Protein AF-A0A3P7JXW0-F1 (afdb_monomer_lite)

Secondary structure (DSSP, 8-state):
--HHHHHHHHHHHHH---HHHHHHHHHHHHHHHHHHHHHH-TT--HHHHHHHH-GGGEETTTTEE-TTTT-TT-HHHHSSHHHHHHHHHHHHHHHHHHHHHHHHHSPPTTS-TT-PPPPHHHHHHHHHHHHHHHHHTTS-SS---------TTGGGSHHHHHHHHHH-SS--TTS-PPPP--EEEEEEEEEE-SSTTSPEEEEEEEEEE-SS-EEEEEEE---SS--

InterPro domains:
  IPR026147 Rab3GAP catalytic subunit, conserved domain [PF13890] (1-78)
  IPR045698 Rab3GAP catalytic subunit, C-terminal [PF19533] (173-225)
  IPR045700 Rab3GAP catalytic subunit [PTHR21422] (1-78)

Structure (mmCIF, N/CA/C/O backbone):
data_AF-A0A3P7JXW0-F1
#
_entry.id   AF-A0A3P7JXW0-F1
#
loop_
_atom_site.group_PDB
_atom_site.id
_atom_site.type_symbol
_atom_site.label_atom_id
_atom_site.label_alt_id
_atom_site.label_comp_id
_atom_site.label_asym_id
_atom_site.label_entity_id
_atom_site.label_seq_id
_atom_site.pdbx_PDB_ins_code
_atom_site.Cartn_x
_atom_site.Cartn_y
_atom_site.Cartn_z
_atom_site.occupancy
_atom_site.B_iso_or_equiv
_atom_site.auth_seq_id
_atom_site.auth_comp_id
_atom_site.auth_asym_id
_atom_site.auth_atom_id
_atom_site.pdbx_PDB_model_num
ATOM 1 N N . MET A 1 1 ? 25.235 -5.914 -37.077 1.00 64.12 1 MET A N 1
ATOM 2 C CA . MET A 1 1 ? 25.646 -7.322 -37.254 1.00 64.12 1 MET A CA 1
ATOM 3 C C . MET A 1 1 ? 26.313 -7.466 -38.619 1.00 64.12 1 MET A C 1
ATOM 5 O O . MET A 1 1 ? 25.822 -6.853 -39.559 1.00 64.12 1 MET A O 1
ATOM 9 N N . THR A 1 2 ? 27.448 -8.159 -38.722 1.00 82.25 2 THR A N 1
ATOM 10 C CA . THR A 1 2 ? 28.128 -8.433 -40.007 1.00 82.25 2 THR A CA 1
ATOM 11 C C . THR A 1 2 ? 27.636 -9.755 -40.606 1.00 82.25 2 THR A C 1
ATOM 13 O O . THR A 1 2 ? 27.016 -10.551 -39.905 1.00 82.25 2 THR A O 1
ATOM 16 N N . GLU A 1 3 ? 27.899 -9.991 -41.891 1.00 81.88 3 GLU A N 1
ATOM 17 C CA . GLU A 1 3 ? 27.511 -11.219 -42.609 1.00 81.88 3 GLU A CA 1
ATOM 18 C C . GLU A 1 3 ? 28.070 -12.489 -41.940 1.00 81.88 3 GLU A C 1
ATOM 20 O O . G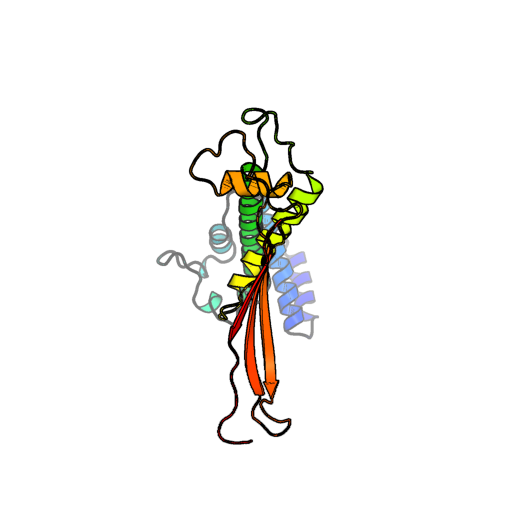LU A 1 3 ? 27.326 -13.432 -41.689 1.00 81.88 3 GLU A O 1
ATOM 25 N N . ASP A 1 4 ? 29.330 -12.458 -41.497 1.00 84.81 4 ASP A N 1
ATOM 26 C CA . ASP A 1 4 ? 29.953 -13.577 -40.773 1.00 84.81 4 ASP A CA 1
ATOM 27 C C . ASP A 1 4 ? 29.240 -13.909 -39.447 1.00 84.81 4 ASP A C 1
ATOM 29 O O . ASP A 1 4 ? 29.094 -15.077 -39.083 1.00 84.81 4 ASP A O 1
ATOM 33 N N . MET A 1 5 ? 28.751 -12.883 -38.740 1.00 77.81 5 MET A N 1
ATOM 34 C CA . MET A 1 5 ? 28.018 -13.042 -37.477 1.00 77.81 5 MET A CA 1
ATOM 35 C C . MET A 1 5 ? 26.619 -13.625 -37.710 1.00 77.81 5 MET A C 1
ATOM 37 O O . MET A 1 5 ? 26.135 -14.409 -36.897 1.00 77.81 5 MET A O 1
ATOM 41 N N . LEU A 1 6 ? 25.972 -13.265 -38.825 1.00 76.50 6 LEU A N 1
ATOM 42 C CA . LEU A 1 6 ? 24.688 -13.835 -39.245 1.00 76.50 6 LEU A CA 1
ATOM 43 C C . LEU A 1 6 ? 24.822 -15.321 -39.574 1.00 76.50 6 LEU A C 1
ATOM 45 O O . LEU A 1 6 ? 23.990 -16.130 -39.160 1.00 76.50 6 LEU A O 1
ATOM 49 N N . ASP A 1 7 ? 25.880 -15.686 -40.286 1.00 84.94 7 ASP A N 1
ATOM 50 C CA . ASP A 1 7 ? 26.171 -17.067 -40.648 1.00 84.94 7 ASP A CA 1
ATOM 51 C C . ASP A 1 7 ? 26.468 -17.932 -39.418 1.00 84.94 7 ASP A C 1
ATOM 53 O O . ASP A 1 7 ? 25.964 -19.051 -39.297 1.00 84.94 7 ASP A O 1
ATOM 57 N N . GLU A 1 8 ? 27.268 -17.423 -38.481 1.00 84.62 8 GLU A N 1
ATOM 58 C CA . GLU A 1 8 ? 27.554 -18.101 -37.215 1.00 84.62 8 GLU A CA 1
ATOM 59 C C . GLU A 1 8 ? 26.288 -18.272 -36.368 1.00 84.62 8 GLU A C 1
ATOM 61 O O . GLU A 1 8 ? 26.006 -19.370 -35.881 1.00 84.62 8 GLU A O 1
ATOM 66 N N . TYR A 1 9 ? 25.469 -17.227 -36.279 1.00 81.06 9 TYR A N 1
ATOM 67 C CA . TYR A 1 9 ? 24.198 -17.269 -35.568 1.00 81.06 9 TYR A CA 1
ATOM 68 C C . TYR A 1 9 ? 23.194 -18.235 -36.216 1.00 81.06 9 TYR A C 1
ATOM 70 O O . TYR A 1 9 ? 22.509 -18.988 -35.525 1.00 81.06 9 TYR A O 1
ATOM 78 N N . THR A 1 10 ? 23.157 -18.308 -37.547 1.00 82.50 10 THR A N 1
ATOM 79 C CA . THR A 1 10 ? 22.311 -19.264 -38.280 1.00 82.50 10 THR A CA 1
ATOM 80 C C . THR A 1 10 ? 22.748 -20.707 -38.018 1.00 82.50 10 THR A C 1
ATOM 82 O O . THR A 1 10 ? 21.906 -21.591 -37.822 1.00 82.50 10 THR A O 1
ATOM 85 N N . ARG A 1 11 ? 24.062 -20.962 -37.947 1.00 86.50 11 ARG A N 1
ATOM 86 C CA . ARG A 1 11 ? 24.609 -22.271 -37.546 1.00 86.50 11 ARG A CA 1
ATOM 87 C C . ARG A 1 11 ? 24.264 -22.604 -36.094 1.00 86.50 11 ARG A C 1
ATOM 89 O O . ARG A 1 11 ? 23.924 -23.750 -35.817 1.00 86.50 11 ARG A O 1
ATOM 96 N N . TYR A 1 12 ? 24.300 -21.619 -35.199 1.00 86.44 12 TYR A N 1
ATOM 97 C CA . TYR A 1 12 ? 23.900 -21.769 -33.799 1.00 86.44 12 TYR A CA 1
ATOM 98 C C . TYR A 1 12 ? 22.406 -22.092 -33.645 1.00 86.44 12 TYR A C 1
ATOM 100 O O . TYR A 1 12 ? 22.047 -23.052 -32.971 1.00 86.44 12 TYR A O 1
ATOM 108 N N . LEU A 1 13 ? 21.517 -21.376 -34.336 1.00 83.25 13 LEU A N 1
ATOM 109 C CA . LEU A 1 13 ? 20.084 -21.692 -34.322 1.00 83.25 13 LEU A CA 1
ATOM 110 C C . LEU A 1 13 ? 19.791 -23.093 -34.876 1.00 83.25 13 LEU A C 1
ATOM 112 O O . LEU A 1 13 ? 18.904 -23.790 -34.381 1.00 83.25 13 LEU A O 1
ATOM 116 N N . SER A 1 14 ? 20.556 -23.513 -35.885 1.00 85.38 14 SER A N 1
ATOM 117 C CA . SER A 1 14 ? 20.436 -24.842 -36.491 1.00 85.38 14 SER A CA 1
ATOM 118 C C . SER A 1 14 ? 20.973 -25.964 -35.595 1.00 85.38 14 SER A C 1
ATOM 120 O O . SER A 1 14 ? 20.562 -27.107 -35.772 1.00 85.38 14 SER A O 1
ATOM 122 N N . SER A 1 15 ? 21.874 -25.664 -34.651 1.00 88.56 15 SER A N 1
ATOM 123 C CA . SER A 1 15 ? 22.451 -26.655 -33.730 1.00 88.56 15 SER A CA 1
ATOM 124 C C . SER A 1 15 ? 21.604 -26.902 -32.479 1.00 88.56 15 SER A C 1
ATOM 126 O O . SER A 1 15 ? 21.811 -27.895 -31.784 1.00 88.56 15 SER A O 1
ATOM 128 N N . LEU A 1 16 ? 20.643 -26.024 -32.189 1.00 87.50 16 LEU A N 1
ATOM 129 C CA . LEU A 1 16 ? 19.663 -26.216 -31.124 1.00 87.50 16 LEU A CA 1
ATOM 130 C C . LEU A 1 16 ? 18.610 -27.227 -31.591 1.00 87.50 16 LEU A C 1
ATOM 132 O O . LEU A 1 16 ? 17.979 -26.991 -32.614 1.00 87.50 16 LEU A O 1
ATOM 136 N N . ASP A 1 17 ? 18.391 -28.321 -30.860 1.00 81.44 17 ASP A N 1
ATOM 137 C CA . ASP A 1 17 ? 17.409 -29.367 -31.223 1.00 81.44 17 ASP A CA 1
ATOM 138 C C . ASP A 1 17 ? 15.981 -29.086 -30.717 1.00 81.44 17 ASP A C 1
ATOM 140 O O . ASP A 1 17 ? 15.019 -29.700 -31.177 1.00 81.44 17 ASP A O 1
ATOM 144 N N . ASP A 1 18 ? 15.832 -28.135 -29.794 1.00 84.88 18 ASP A N 1
ATOM 145 C CA . ASP A 1 18 ? 14.580 -27.810 -29.113 1.00 84.88 18 ASP A CA 1
ATOM 146 C C . ASP A 1 18 ? 13.963 -26.492 -29.622 1.00 84.88 18 ASP A C 1
ATOM 148 O O . ASP A 1 18 ? 14.653 -25.481 -29.793 1.00 84.88 18 ASP A O 1
ATOM 152 N N . GLY A 1 19 ? 12.647 -26.505 -29.857 1.00 73.62 19 GLY A N 1
ATOM 153 C CA . GLY A 1 19 ? 11.895 -25.359 -30.376 1.00 73.62 19 GLY A CA 1
ATOM 154 C C . GLY A 1 19 ? 11.877 -24.173 -29.411 1.00 73.62 19 GLY A C 1
ATOM 155 O O . GLY A 1 19 ? 12.034 -23.029 -29.847 1.00 73.62 19 GLY A O 1
ATOM 156 N N . ASP A 1 20 ? 11.787 -24.433 -28.106 1.00 73.06 20 ASP A N 1
ATOM 157 C CA . ASP A 1 20 ? 11.797 -23.378 -27.088 1.00 73.06 20 ASP A CA 1
ATOM 158 C C . ASP A 1 20 ? 13.183 -22.735 -26.987 1.00 73.06 20 ASP A C 1
ATOM 160 O O . ASP A 1 20 ? 13.317 -21.516 -26.891 1.00 73.06 20 ASP A O 1
ATOM 164 N N . SER A 1 21 ? 14.239 -23.542 -27.077 1.00 74.00 21 SER A N 1
ATOM 165 C CA . SER A 1 21 ? 15.622 -23.063 -27.044 1.00 74.00 21 SER A CA 1
ATOM 166 C C . SER A 1 21 ? 15.974 -22.201 -28.265 1.00 74.00 21 SER A C 1
ATOM 168 O O . SER A 1 21 ? 16.625 -21.167 -28.110 1.00 74.00 21 SER A O 1
ATOM 170 N N . ARG A 1 22 ? 15.492 -22.560 -29.466 1.00 77.31 22 ARG A N 1
ATOM 171 C CA . ARG A 1 22 ? 15.601 -21.706 -30.668 1.00 77.31 22 ARG A CA 1
ATOM 172 C C . ARG A 1 22 ? 14.854 -20.386 -30.496 1.00 77.31 22 ARG A C 1
ATOM 174 O O . ARG A 1 22 ? 15.373 -19.339 -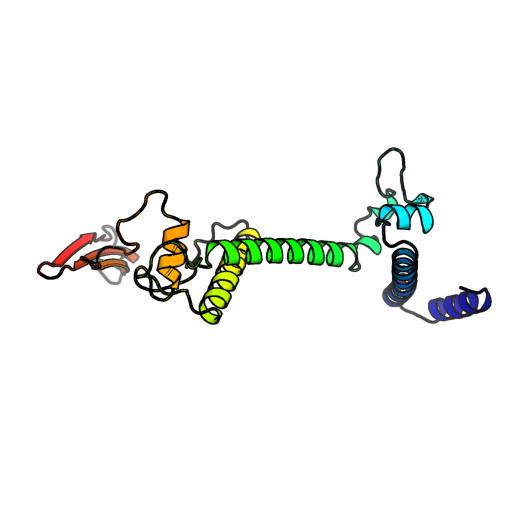30.870 1.00 77.31 22 ARG A O 1
ATOM 181 N N . THR A 1 23 ? 13.665 -20.444 -29.903 1.00 67.94 2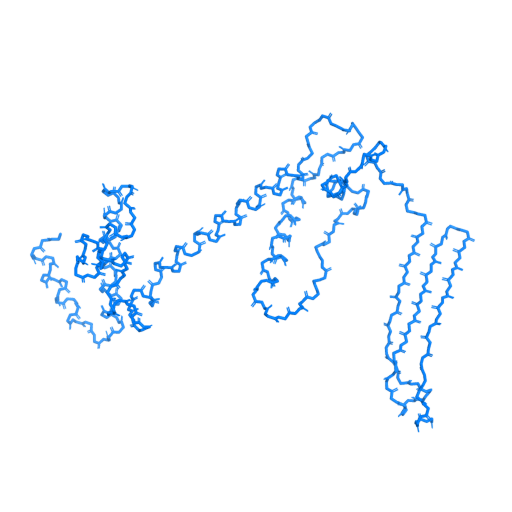3 THR A N 1
ATOM 182 C CA . THR A 1 23 ? 12.835 -19.265 -29.639 1.00 67.94 23 THR A CA 1
ATOM 183 C C . THR A 1 23 ? 13.531 -18.311 -28.664 1.00 67.94 23 THR A C 1
ATOM 185 O O . THR A 1 23 ? 13.649 -17.126 -28.960 1.00 67.94 23 THR A O 1
ATOM 188 N N . ARG A 1 24 ? 14.104 -18.820 -27.564 1.00 69.44 24 ARG A N 1
ATOM 189 C CA . ARG A 1 24 ? 14.902 -18.007 -26.624 1.00 69.44 24 ARG A CA 1
ATOM 190 C C . ARG A 1 24 ? 16.125 -17.376 -27.281 1.00 69.44 24 ARG A C 1
ATOM 192 O O . ARG A 1 24 ? 16.351 -16.185 -27.119 1.00 69.44 24 ARG A O 1
ATOM 199 N N . ALA A 1 25 ? 16.869 -18.138 -28.081 1.00 76.00 25 ALA A N 1
ATOM 200 C CA . ALA A 1 25 ? 18.018 -17.602 -28.807 1.00 76.00 25 ALA A CA 1
ATOM 201 C C . ALA A 1 25 ? 17.632 -16.459 -29.766 1.00 76.00 25 ALA A C 1
ATOM 203 O O . ALA A 1 25 ? 18.404 -15.514 -29.936 1.00 76.00 25 ALA A O 1
ATOM 204 N N . GLN A 1 26 ? 16.451 -16.530 -30.393 1.00 74.19 26 GLN A N 1
ATOM 205 C CA . GLN A 1 26 ? 15.895 -15.459 -31.234 1.00 74.19 26 GLN A CA 1
ATOM 206 C C . GLN A 1 26 ? 15.466 -14.234 -30.421 1.00 74.19 26 GLN A C 1
ATOM 208 O O . GLN A 1 26 ? 15.685 -13.102 -30.856 1.00 74.19 26 GLN A O 1
ATOM 213 N N . LEU A 1 27 ? 14.915 -14.444 -29.226 1.00 69.12 27 LEU A N 1
ATOM 214 C CA . LEU A 1 27 ? 14.563 -13.364 -28.306 1.00 69.12 27 LEU A CA 1
ATOM 215 C C . LEU A 1 27 ? 15.780 -12.631 -27.750 1.00 69.12 27 LEU A C 1
ATOM 217 O O . LEU A 1 27 ? 15.725 -11.415 -27.613 1.00 69.12 27 LEU A O 1
ATOM 221 N N . ASP A 1 28 ? 16.881 -13.326 -27.470 1.00 72.88 28 ASP A N 1
ATOM 222 C CA . ASP A 1 28 ? 18.103 -12.692 -26.962 1.00 72.88 28 ASP A CA 1
ATOM 223 C C . ASP A 1 28 ? 18.657 -11.656 -27.951 1.00 72.88 28 ASP A C 1
ATOM 225 O O . ASP A 1 28 ? 19.055 -10.554 -27.561 1.00 72.88 28 ASP A O 1
ATOM 229 N N . VAL A 1 29 ? 18.619 -11.977 -29.248 1.00 77.12 29 VAL A N 1
ATOM 230 C CA . VAL A 1 29 ? 19.012 -11.043 -30.314 1.00 77.12 29 VAL A CA 1
ATOM 231 C C . VAL A 1 29 ? 18.043 -9.871 -30.389 1.00 77.12 29 VAL A C 1
ATOM 233 O O . VAL A 1 29 ? 18.479 -8.722 -30.392 1.00 77.12 29 VAL A O 1
ATOM 236 N N . LEU A 1 30 ? 16.738 -10.145 -30.355 1.00 75.94 30 LEU A N 1
ATOM 237 C CA . LEU A 1 30 ? 15.716 -9.103 -30.354 1.00 75.94 30 LEU A CA 1
ATOM 238 C C . LEU A 1 30 ? 15.868 -8.144 -29.160 1.00 75.94 30 LEU A C 1
ATOM 240 O O . LEU A 1 30 ? 15.798 -6.927 -29.324 1.00 75.94 30 LEU A O 1
ATOM 244 N N . CYS A 1 31 ? 16.115 -8.673 -27.963 1.00 71.81 31 CYS A N 1
ATOM 245 C CA . CYS A 1 31 ? 16.369 -7.892 -26.757 1.00 71.81 31 CYS A CA 1
ATOM 246 C C . CYS A 1 31 ? 17.615 -7.014 -26.909 1.00 71.81 31 CYS A C 1
ATOM 248 O O . CYS A 1 31 ? 17.593 -5.842 -26.521 1.00 71.81 31 CYS A O 1
ATOM 250 N N . SER A 1 32 ? 18.687 -7.555 -27.493 1.00 78.94 32 SER A N 1
ATOM 251 C CA . SER A 1 32 ? 19.898 -6.790 -27.794 1.00 78.94 32 SER A CA 1
ATOM 252 C C . SER A 1 32 ? 19.607 -5.634 -28.758 1.00 78.94 32 SER A C 1
ATOM 254 O O . SER A 1 32 ? 19.999 -4.495 -28.487 1.00 78.94 32 SER A O 1
ATOM 256 N N . ASP A 1 33 ? 18.837 -5.891 -29.816 1.00 81.44 33 ASP A N 1
ATOM 257 C CA . ASP A 1 33 ? 18.447 -4.880 -30.801 1.00 81.44 33 ASP A CA 1
ATOM 258 C C . ASP A 1 33 ? 17.543 -3.799 -30.188 1.00 81.44 33 ASP A C 1
ATOM 260 O O . ASP A 1 33 ? 17.748 -2.608 -30.434 1.00 81.44 33 ASP A O 1
ATOM 264 N N . MET A 1 34 ? 16.599 -4.172 -29.318 1.00 78.06 34 MET A N 1
ATOM 265 C CA . MET A 1 34 ? 15.766 -3.224 -28.565 1.00 78.06 34 MET A CA 1
ATOM 266 C C . MET A 1 34 ? 16.602 -2.315 -27.661 1.00 78.06 34 MET A C 1
ATOM 268 O O . MET A 1 34 ? 16.389 -1.098 -27.624 1.00 78.06 34 MET A O 1
ATOM 272 N N . GLN A 1 35 ? 17.563 -2.886 -26.932 1.00 78.31 35 GLN A N 1
ATOM 273 C CA . GLN A 1 35 ? 18.453 -2.129 -26.051 1.00 78.31 35 GLN A CA 1
ATOM 274 C C . GLN A 1 35 ? 19.334 -1.165 -26.848 1.00 78.31 35 GLN A C 1
ATOM 276 O O . GLN A 1 35 ? 19.435 0.011 -26.489 1.00 78.31 35 GLN A O 1
ATOM 281 N N . ALA A 1 36 ? 19.922 -1.632 -27.951 1.00 84.00 36 ALA A N 1
ATOM 282 C CA . ALA A 1 36 ? 20.725 -0.804 -28.842 1.00 84.00 36 ALA A CA 1
ATOM 283 C C . ALA A 1 36 ? 19.894 0.340 -29.443 1.00 84.00 36 ALA A C 1
ATOM 285 O O . ALA A 1 36 ? 20.330 1.495 -29.437 1.00 84.00 36 ALA A O 1
ATOM 286 N N . PHE A 1 37 ? 18.669 0.047 -29.887 1.00 84.12 37 PHE A N 1
ATOM 287 C CA . PHE A 1 37 ? 17.759 1.045 -30.438 1.00 84.12 37 PHE A CA 1
ATOM 288 C C . PHE A 1 37 ? 17.377 2.107 -29.405 1.00 84.12 37 PHE A C 1
ATOM 290 O O . PHE A 1 37 ? 17.445 3.299 -29.706 1.00 84.12 37 PHE A O 1
ATOM 297 N N . LYS A 1 38 ? 17.039 1.707 -28.173 1.00 83.06 38 LYS A N 1
ATOM 298 C CA . LYS A 1 38 ? 16.695 2.641 -27.090 1.00 83.06 38 LYS A CA 1
ATOM 299 C C . LYS A 1 38 ? 17.890 3.483 -26.643 1.00 83.06 38 LYS A C 1
ATOM 301 O O . LYS A 1 38 ? 17.721 4.666 -26.348 1.00 83.06 38 LYS A O 1
ATOM 306 N N . ALA A 1 39 ? 19.088 2.900 -26.614 1.00 83.62 39 ALA A N 1
ATOM 307 C CA . ALA A 1 39 ? 20.319 3.616 -26.292 1.00 83.62 39 ALA A CA 1
ATOM 308 C C . ALA A 1 39 ? 20.651 4.683 -27.348 1.00 83.62 39 ALA A C 1
ATOM 310 O O . ALA A 1 39 ? 21.012 5.806 -26.997 1.00 83.62 39 ALA A O 1
ATOM 311 N N . ALA A 1 40 ? 20.480 4.355 -28.633 1.00 90.94 40 ALA A N 1
ATOM 312 C CA . ALA A 1 40 ? 20.673 5.295 -29.735 1.00 90.94 40 ALA A CA 1
ATOM 313 C C . ALA A 1 40 ? 19.553 6.349 -29.820 1.00 90.94 40 ALA A C 1
ATOM 315 O O . ALA A 1 40 ? 19.802 7.480 -30.236 1.00 90.94 40 ALA A O 1
ATOM 316 N N . ASN A 1 41 ? 18.337 6.002 -29.386 1.00 89.94 41 ASN A N 1
ATOM 317 C CA . ASN A 1 41 ? 17.149 6.847 -29.483 1.00 89.94 41 ASN A CA 1
ATOM 318 C C . ASN A 1 41 ? 16.460 7.005 -28.110 1.00 89.94 41 ASN A C 1
ATOM 320 O O . ASN A 1 41 ? 15.388 6.448 -27.880 1.00 89.94 41 ASN A O 1
ATOM 324 N N . PRO A 1 42 ? 16.998 7.813 -27.175 1.00 83.75 42 PRO A N 1
ATOM 325 C CA . PRO A 1 42 ? 16.490 7.865 -25.798 1.00 83.75 42 PRO A CA 1
ATOM 326 C C . PRO A 1 42 ? 15.004 8.231 -25.669 1.00 83.75 42 PRO A C 1
ATOM 328 O O . PRO A 1 42 ? 14.331 7.796 -24.732 1.00 83.75 42 PRO A O 1
ATOM 331 N N . LYS A 1 43 ? 14.469 9.007 -26.620 1.00 84.69 43 LYS A N 1
ATOM 332 C CA . LYS A 1 43 ? 13.070 9.462 -26.635 1.00 84.69 43 LYS A CA 1
ATOM 333 C C . LYS A 1 43 ? 12.099 8.503 -27.332 1.00 84.69 43 LYS A C 1
ATOM 335 O O . LYS A 1 43 ? 10.906 8.772 -27.287 1.00 84.69 43 LYS A O 1
ATOM 340 N N . CYS A 1 44 ? 12.581 7.421 -27.944 1.00 80.12 44 CYS A N 1
ATOM 341 C CA . CYS A 1 44 ? 11.720 6.525 -28.707 1.00 80.12 44 CYS A CA 1
ATOM 342 C C . CYS A 1 44 ? 10.786 5.712 -27.796 1.00 80.12 44 CYS A C 1
ATOM 344 O O . CYS A 1 44 ? 11.158 5.342 -26.669 1.00 80.12 44 CYS A O 1
ATOM 346 N N . CYS A 1 45 ? 9.583 5.423 -28.276 1.00 79.62 45 CYS A N 1
ATOM 347 C CA . CYS A 1 45 ? 8.652 4.476 -27.668 1.00 79.62 45 CYS A CA 1
ATOM 348 C C . CYS A 1 45 ? 8.774 3.087 -28.328 1.00 79.62 45 CYS A C 1
ATOM 350 O O . CYS A 1 45 ? 9.590 2.873 -29.225 1.00 79.62 45 CYS A O 1
ATOM 352 N N . LEU A 1 46 ? 7.999 2.110 -27.844 1.00 76.06 46 LEU A N 1
ATOM 353 C CA . LEU A 1 46 ? 7.988 0.755 -28.414 1.00 76.06 46 LEU A CA 1
ATOM 354 C C . LEU A 1 46 ? 7.499 0.756 -29.870 1.00 76.06 46 LEU A C 1
ATOM 356 O O . LEU A 1 46 ? 8.016 0.012 -30.694 1.00 76.06 46 LEU A O 1
ATOM 360 N N . GLU A 1 47 ? 6.534 1.615 -30.184 1.00 81.38 47 GLU A N 1
ATOM 361 C CA . GLU A 1 47 ? 6.030 1.819 -31.542 1.00 81.38 47 GLU A CA 1
ATOM 362 C C . GLU A 1 47 ? 7.152 2.222 -32.508 1.00 81.38 47 GLU A C 1
ATOM 364 O O . GLU A 1 47 ? 7.292 1.597 -33.555 1.00 81.38 47 GLU A O 1
ATOM 369 N N . ASP A 1 48 ? 8.002 3.188 -32.143 1.00 85.06 48 ASP A N 1
ATOM 370 C CA . ASP A 1 48 ? 9.142 3.602 -32.975 1.00 85.06 48 ASP A CA 1
ATOM 371 C C . ASP A 1 48 ? 10.092 2.432 -33.264 1.00 85.06 48 ASP A C 1
ATOM 373 O O . ASP A 1 48 ? 10.623 2.300 -34.369 1.00 85.06 48 ASP A O 1
ATOM 377 N N . PHE A 1 49 ? 10.295 1.563 -32.268 1.00 84.44 49 PHE A N 1
ATOM 378 C CA . PHE A 1 49 ? 11.097 0.358 -32.436 1.00 84.44 49 PHE A CA 1
ATOM 379 C C . PHE A 1 49 ? 10.428 -0.629 -33.394 1.00 84.44 49 PHE A C 1
ATOM 381 O O . PHE A 1 49 ? 11.104 -1.156 -34.270 1.00 84.44 49 PHE A O 1
ATOM 388 N N . ILE A 1 50 ? 9.117 -0.860 -33.283 1.00 84.19 50 ILE A N 1
ATOM 389 C CA . ILE A 1 50 ? 8.389 -1.769 -34.182 1.00 84.19 50 ILE A CA 1
ATOM 390 C C . ILE A 1 50 ? 8.398 -1.221 -35.612 1.00 84.19 50 ILE A C 1
ATOM 392 O O . ILE A 1 50 ? 8.716 -1.964 -36.538 1.00 84.19 50 ILE A O 1
ATOM 396 N N . ARG A 1 51 ? 8.150 0.082 -35.799 1.00 86.25 51 ARG A N 1
ATOM 397 C CA . ARG A 1 51 ? 8.232 0.758 -37.105 1.00 86.25 51 ARG A CA 1
ATOM 398 C C . ARG A 1 51 ? 9.612 0.600 -37.754 1.00 86.25 51 ARG A C 1
ATOM 400 O O . ARG A 1 51 ? 9.697 0.540 -38.976 1.00 86.25 51 ARG A O 1
ATOM 407 N N . TRP A 1 52 ? 10.681 0.520 -36.959 1.00 88.69 52 TRP A N 1
ATOM 408 C CA . TRP A 1 52 ? 12.051 0.317 -37.440 1.00 88.69 52 TRP A CA 1
ATOM 409 C C . TRP A 1 52 ? 12.410 -1.161 -37.664 1.00 88.69 52 TRP A C 1
ATOM 411 O O . TRP A 1 52 ? 12.910 -1.522 -38.727 1.00 88.69 52 TRP A O 1
ATOM 421 N N . HIS A 1 53 ? 12.155 -2.015 -36.673 1.00 84.06 53 HIS A N 1
ATOM 422 C CA . HIS A 1 53 ? 12.581 -3.415 -36.640 1.00 84.06 53 HIS A CA 1
ATOM 423 C C . HIS A 1 53 ? 11.662 -4.327 -37.460 1.00 84.06 53 HIS A C 1
ATOM 425 O O . HIS A 1 53 ? 12.119 -5.268 -38.107 1.00 84.06 53 HIS A O 1
ATOM 431 N N . SER A 1 54 ? 10.357 -4.053 -37.454 1.00 84.12 54 SER A N 1
ATOM 432 C CA . SER A 1 54 ? 9.376 -4.796 -38.240 1.00 84.12 54 SER A CA 1
ATOM 433 C C . SER A 1 54 ? 8.268 -3.883 -38.780 1.00 84.12 54 SER A C 1
ATOM 435 O O . SER A 1 54 ? 7.128 -3.927 -38.313 1.00 84.12 54 SER A O 1
ATOM 437 N N . PRO A 1 55 ? 8.563 -3.079 -39.822 1.00 86.19 55 PRO A N 1
ATOM 438 C CA . PRO A 1 55 ? 7.620 -2.102 -40.373 1.00 86.19 55 PRO A CA 1
ATOM 439 C C . PRO A 1 55 ? 6.283 -2.709 -40.822 1.00 86.19 55 PRO A C 1
ATOM 441 O O . PRO A 1 55 ? 5.268 -2.028 -40.863 1.00 86.19 55 PRO A O 1
ATOM 444 N N . LYS A 1 56 ? 6.278 -4.002 -41.171 1.00 86.31 56 LYS A N 1
ATOM 445 C CA . LYS A 1 56 ? 5.079 -4.738 -41.601 1.00 86.31 56 LYS A CA 1
ATOM 446 C C . LYS A 1 56 ? 4.130 -5.077 -40.454 1.00 86.31 56 LYS A C 1
ATOM 448 O O . LYS A 1 56 ? 3.011 -5.505 -40.715 1.00 86.31 56 LYS A O 1
ATOM 453 N N . ASP A 1 57 ? 4.590 -4.946 -39.215 1.00 86.06 57 ASP A N 1
ATOM 454 C CA . ASP A 1 57 ? 3.798 -5.267 -38.035 1.00 86.06 57 ASP A CA 1
ATOM 455 C C . ASP A 1 57 ? 3.192 -4.065 -37.339 1.00 86.06 57 ASP A C 1
ATOM 457 O O . ASP A 1 57 ? 2.480 -4.240 -36.355 1.00 86.06 57 ASP A O 1
ATOM 461 N N . TRP A 1 58 ? 3.456 -2.866 -37.843 1.00 86.44 58 TRP A N 1
ATOM 462 C CA . TRP A 1 58 ? 2.779 -1.666 -37.395 1.00 86.44 58 TRP A CA 1
ATOM 463 C C . TRP A 1 58 ? 1.694 -1.287 -38.401 1.00 86.44 58 TRP A C 1
ATOM 465 O O . TRP A 1 58 ? 1.986 -1.023 -39.569 1.00 86.44 58 TRP A O 1
ATOM 475 N N . ILE A 1 59 ? 0.441 -1.268 -37.955 1.00 88.25 59 ILE A N 1
ATOM 476 C CA . ILE A 1 59 ? -0.697 -0.820 -38.756 1.00 88.25 59 ILE A CA 1
ATOM 477 C C . ILE A 1 59 ? -0.892 0.674 -38.485 1.00 88.25 59 ILE A C 1
ATOM 479 O O . ILE A 1 59 ? -1.472 1.058 -37.474 1.00 88.25 59 ILE A O 1
ATOM 483 N N . GLU A 1 60 ? -0.403 1.520 -39.398 1.00 84.69 60 GLU A N 1
ATOM 484 C CA . GLU A 1 60 ? -0.476 2.989 -39.274 1.00 84.69 60 GLU A CA 1
ATOM 485 C C . GLU A 1 60 ? -1.916 3.516 -39.174 1.00 84.69 60 GLU A C 1
ATOM 487 O O . GLU A 1 60 ? -2.158 4.516 -38.510 1.00 84.69 60 GLU A O 1
ATOM 492 N N . GLU A 1 61 ? -2.876 2.853 -39.822 1.00 85.31 61 GLU A N 1
ATOM 493 C CA . GLU A 1 61 ? -4.279 3.292 -39.857 1.00 85.31 61 GLU A CA 1
ATOM 494 C C . GLU A 1 61 ? -5.005 3.093 -38.518 1.00 85.31 61 GLU A C 1
ATOM 496 O O . GLU A 1 61 ? -5.920 3.848 -38.194 1.00 85.31 61 GLU A O 1
ATOM 501 N N . GLU A 1 62 ? -4.590 2.091 -37.740 1.00 82.19 62 GLU A N 1
ATOM 502 C CA . GLU A 1 62 ? -5.238 1.682 -36.488 1.00 82.19 62 GLU A CA 1
ATOM 503 C C . GLU A 1 62 ? -4.356 1.919 -35.250 1.00 82.19 62 GLU A C 1
ATOM 505 O O . GLU A 1 62 ? -4.772 1.603 -34.135 1.00 82.19 62 GLU A O 1
ATOM 510 N N . GLU A 1 63 ? -3.143 2.453 -35.439 1.00 80.31 63 GLU A N 1
ATOM 511 C CA . GLU A 1 63 ? -2.114 2.629 -34.401 1.00 80.31 63 GLU A CA 1
ATOM 512 C C . GLU A 1 63 ? -1.891 1.351 -33.562 1.00 80.31 63 GLU A C 1
ATOM 514 O O . GLU A 1 63 ? -1.768 1.387 -32.334 1.00 80.31 63 GLU A O 1
ATOM 519 N N . CYS A 1 64 ? -1.874 0.188 -34.224 1.00 79.44 64 CYS A N 1
ATOM 520 C CA . CYS A 1 64 ? -1.863 -1.115 -33.560 1.00 79.44 64 CYS A CA 1
ATOM 521 C C . CYS A 1 64 ? -0.873 -2.114 -34.190 1.00 79.44 64 CYS A C 1
ATOM 523 O O . CYS A 1 64 ? -0.297 -1.891 -35.257 1.00 79.44 64 CYS A O 1
ATOM 525 N N . LEU A 1 65 ? -0.653 -3.234 -33.494 1.00 82.31 65 LEU A N 1
ATOM 526 C CA . LEU A 1 65 ? 0.168 -4.346 -33.981 1.00 82.31 65 LEU A CA 1
ATOM 527 C C . LEU A 1 65 ? -0.570 -5.162 -35.050 1.00 82.31 65 LEU A C 1
ATOM 529 O O . LEU A 1 65 ? -1.788 -5.290 -34.996 1.00 82.31 65 LEU A O 1
ATOM 533 N N . SER A 1 66 ? 0.151 -5.816 -35.958 1.00 84.06 66 SER A N 1
ATOM 534 C CA . SER A 1 66 ? -0.453 -6.745 -36.923 1.00 84.06 66 SER A CA 1
ATOM 535 C C . SER A 1 66 ? -1.196 -7.908 -36.250 1.00 84.06 66 SER A C 1
ATOM 537 O O . SER A 1 66 ? -0.822 -8.355 -35.164 1.00 84.06 66 SER A O 1
ATOM 539 N N . GLU A 1 67 ? -2.214 -8.466 -36.920 1.00 82.69 67 GLU A N 1
ATOM 540 C CA . GLU A 1 67 ? -3.016 -9.590 -36.396 1.00 82.69 67 GLU A CA 1
ATOM 541 C C . GLU A 1 67 ? -2.151 -10.765 -35.916 1.00 82.69 67 GLU A C 1
ATOM 543 O O . GLU A 1 67 ? -2.408 -11.344 -34.862 1.00 82.69 67 GLU A O 1
ATOM 548 N N . ARG A 1 68 ? -1.065 -11.082 -36.640 1.00 82.69 68 ARG A N 1
ATOM 549 C CA . ARG A 1 68 ? -0.130 -12.150 -36.248 1.00 82.69 68 ARG A CA 1
ATOM 550 C C . ARG A 1 68 ? 0.589 -11.855 -34.932 1.00 82.69 68 ARG A C 1
ATOM 552 O O . ARG A 1 68 ? 0.932 -12.785 -34.209 1.00 82.69 68 ARG A O 1
ATOM 559 N N . MET A 1 69 ? 0.850 -10.579 -34.638 1.00 74.50 69 MET A N 1
ATOM 560 C CA . MET A 1 69 ? 1.538 -10.172 -33.418 1.00 74.50 69 MET A CA 1
ATOM 561 C C . MET A 1 69 ? 0.609 -10.132 -32.204 1.00 74.50 69 MET A C 1
ATOM 563 O O . MET A 1 69 ? 1.083 -10.211 -31.071 1.00 74.50 69 MET A O 1
ATOM 567 N N . GLN A 1 70 ? -0.700 -10.060 -32.433 1.00 75.31 70 GLN A N 1
ATOM 568 C CA . GLN A 1 70 ? -1.719 -10.092 -31.386 1.00 75.31 70 GLN A CA 1
ATOM 569 C C . GLN A 1 70 ? -2.155 -11.519 -31.012 1.00 75.31 70 GLN A C 1
ATOM 571 O O . GLN A 1 70 ? -2.998 -11.695 -30.132 1.00 75.31 70 GLN A O 1
ATOM 576 N N . LEU A 1 71 ? -1.600 -12.549 -31.661 1.00 77.25 71 LEU A N 1
ATOM 577 C CA . LEU A 1 71 ? -1.951 -13.935 -31.364 1.00 77.25 71 LEU A CA 1
ATOM 578 C C . LEU A 1 71 ? -1.555 -14.310 -29.919 1.00 77.25 71 LEU A C 1
ATOM 580 O O . LEU A 1 71 ? -0.445 -13.990 -29.494 1.00 77.25 71 LEU A O 1
ATOM 584 N N . PRO A 1 72 ? -2.406 -15.045 -29.173 1.00 63.69 72 PRO A N 1
ATOM 585 C CA . PRO A 1 72 ? -2.132 -15.426 -27.782 1.00 63.69 72 PRO A CA 1
ATOM 586 C C . PRO A 1 72 ? -0.874 -16.282 -27.576 1.00 63.69 72 PRO A C 1
ATOM 588 O O . PRO A 1 72 ? -0.332 -16.313 -26.478 1.00 63.69 72 PRO A O 1
ATOM 591 N N . ASP A 1 73 ? -0.421 -16.984 -28.618 1.00 68.56 73 ASP A N 1
ATOM 592 C CA . ASP A 1 73 ? 0.794 -17.814 -28.605 1.00 68.56 73 ASP A CA 1
ATOM 593 C C . ASP A 1 73 ? 1.995 -17.099 -29.251 1.00 68.56 73 ASP A C 1
ATOM 595 O O . ASP A 1 73 ? 3.005 -17.716 -29.582 1.00 68.56 73 ASP A O 1
ATOM 599 N N . ASN A 1 74 ? 1.893 -15.783 -29.469 1.00 68.31 74 ASN A N 1
ATOM 600 C CA . ASN A 1 74 ? 3.004 -15.007 -29.991 1.00 68.31 74 ASN A CA 1
ATOM 601 C C . ASN A 1 74 ? 4.082 -14.829 -28.913 1.00 68.31 74 ASN A C 1
ATOM 603 O O . ASN A 1 74 ? 3.812 -14.370 -27.803 1.00 68.31 74 ASN A O 1
ATOM 607 N N . THR A 1 75 ? 5.327 -15.111 -29.275 1.00 62.09 75 THR A N 1
ATOM 608 C CA . THR A 1 75 ? 6.501 -15.031 -28.403 1.00 62.09 75 THR A CA 1
ATOM 609 C C . THR A 1 75 ? 6.669 -13.661 -27.727 1.00 62.09 75 THR A C 1
ATOM 611 O O . THR A 1 75 ? 7.069 -13.587 -26.573 1.00 62.09 75 THR A O 1
ATOM 614 N N . TRP A 1 76 ? 6.268 -12.570 -28.389 1.00 57.97 76 TRP A N 1
ATOM 615 C CA . TRP A 1 76 ? 6.308 -11.205 -27.834 1.00 57.97 76 TRP A CA 1
ATOM 616 C C . TRP A 1 76 ? 5.361 -10.983 -26.647 1.00 57.97 76 TRP A C 1
ATOM 618 O O . TRP A 1 76 ? 5.581 -10.093 -25.828 1.00 57.97 76 TRP A O 1
ATOM 628 N N . VAL A 1 77 ? 4.281 -11.764 -26.589 1.00 55.22 77 VAL A N 1
ATOM 629 C CA . VAL A 1 77 ? 3.313 -11.775 -25.485 1.00 55.22 77 VAL A CA 1
ATOM 630 C C . VAL A 1 77 ? 3.752 -12.774 -24.410 1.00 55.22 77 VAL A C 1
ATOM 632 O O . VAL A 1 77 ? 3.442 -12.582 -23.237 1.00 55.22 77 VAL A O 1
ATOM 635 N N . LYS A 1 78 ? 4.482 -13.821 -24.815 1.00 54.31 78 LYS A N 1
ATOM 636 C CA . LYS A 1 78 ? 4.928 -14.935 -23.973 1.00 54.31 78 LYS A CA 1
ATOM 637 C C . LYS A 1 78 ? 6.141 -14.588 -23.098 1.00 54.31 78 LYS A C 1
ATOM 639 O O . LYS A 1 78 ? 6.185 -15.068 -21.972 1.00 54.31 78 LYS A O 1
ATOM 644 N N . ASP A 1 79 ? 7.053 -13.729 -23.572 1.00 54.50 79 ASP A N 1
ATOM 645 C CA . ASP A 1 79 ? 8.311 -13.409 -22.880 1.00 54.50 79 ASP A CA 1
ATOM 646 C C . ASP A 1 79 ? 8.461 -11.900 -22.541 1.00 54.50 79 ASP A C 1
ATOM 648 O O . ASP A 1 79 ? 8.833 -11.051 -23.353 1.00 54.50 79 ASP A O 1
ATOM 652 N N . ASP A 1 80 ? 8.165 -11.589 -21.276 1.00 55.59 80 ASP A N 1
ATOM 653 C CA . ASP A 1 80 ? 8.769 -10.579 -20.392 1.00 55.59 80 ASP A CA 1
ATOM 654 C C . ASP A 1 80 ? 8.781 -9.073 -20.714 1.00 55.59 80 ASP A C 1
ATOM 656 O O . ASP A 1 80 ? 8.772 -8.298 -19.760 1.00 55.59 80 ASP A O 1
ATOM 660 N N . TYR A 1 81 ? 8.765 -8.563 -21.951 1.00 54.66 81 TYR A N 1
ATOM 661 C CA . TYR A 1 81 ? 8.897 -7.098 -22.145 1.00 54.66 81 TYR A CA 1
ATOM 662 C C . TYR A 1 81 ? 7.643 -6.319 -21.715 1.00 54.66 81 TYR A C 1
ATOM 664 O O . TYR A 1 81 ? 7.719 -5.291 -21.035 1.00 54.66 81 TYR A O 1
ATOM 672 N N . VAL A 1 82 ? 6.464 -6.824 -22.082 1.00 57.59 82 VAL A N 1
ATOM 673 C CA . VAL A 1 82 ? 5.181 -6.233 -21.674 1.00 57.59 82 VAL A CA 1
ATOM 674 C C . VAL A 1 82 ? 4.970 -6.398 -20.167 1.00 57.59 82 VAL A C 1
ATOM 676 O O . VAL A 1 82 ? 4.498 -5.467 -19.515 1.00 57.59 82 VAL A O 1
ATOM 679 N N . GLU A 1 83 ? 5.375 -7.534 -19.599 1.00 57.38 83 GLU A N 1
ATOM 680 C CA . GLU A 1 83 ? 5.326 -7.777 -18.153 1.00 57.38 83 GLU A CA 1
ATOM 681 C C . GLU A 1 83 ? 6.327 -6.906 -17.384 1.00 57.38 83 GLU A C 1
ATOM 683 O O . GLU A 1 83 ? 5.961 -6.301 -16.380 1.00 57.38 83 GLU A O 1
ATOM 688 N N . ALA A 1 84 ? 7.545 -6.710 -17.891 1.00 57.91 84 ALA A N 1
ATOM 689 C CA . ALA A 1 84 ? 8.525 -5.797 -17.310 1.00 57.91 84 ALA A CA 1
ATOM 690 C C . ALA A 1 84 ? 8.033 -4.344 -17.348 1.00 57.91 84 ALA A C 1
ATOM 692 O O . ALA A 1 84 ? 8.159 -3.623 -16.360 1.00 57.91 84 ALA A O 1
ATOM 693 N N . LEU A 1 85 ? 7.407 -3.903 -18.445 1.00 62.69 85 LEU A N 1
ATOM 694 C CA . LEU A 1 85 ? 6.792 -2.574 -18.516 1.00 62.69 85 LEU A CA 1
ATOM 695 C C . LEU A 1 85 ? 5.599 -2.427 -17.562 1.00 62.69 85 LEU A C 1
ATOM 697 O O . LEU A 1 85 ? 5.448 -1.371 -16.941 1.00 62.69 85 LEU A O 1
ATOM 701 N N . LYS A 1 86 ? 4.759 -3.460 -17.417 1.00 67.12 86 LYS A N 1
ATOM 702 C CA . LYS A 1 86 ? 3.681 -3.488 -16.412 1.00 67.12 86 LYS A CA 1
ATOM 703 C C . LYS A 1 86 ? 4.254 -3.408 -14.999 1.00 67.12 86 LYS A C 1
ATOM 705 O O . LYS A 1 86 ? 3.774 -2.605 -14.200 1.00 67.12 86 LYS A O 1
ATOM 710 N N . LEU A 1 87 ? 5.312 -4.165 -14.715 1.00 69.31 87 LEU A N 1
ATOM 711 C CA . LEU A 1 87 ? 5.998 -4.171 -13.430 1.00 69.31 87 LEU A CA 1
ATOM 712 C C . LEU A 1 87 ? 6.596 -2.795 -13.119 1.00 69.31 87 LEU A C 1
ATOM 714 O O . LEU A 1 87 ? 6.355 -2.264 -12.036 1.00 69.31 87 LEU A O 1
ATOM 718 N N . ILE A 1 88 ? 7.288 -2.170 -14.073 1.00 73.44 88 ILE A N 1
ATOM 719 C CA . ILE A 1 88 ? 7.855 -0.821 -13.922 1.00 73.44 88 ILE A CA 1
ATOM 720 C C . ILE A 1 88 ? 6.748 0.201 -13.645 1.00 73.44 88 ILE A C 1
ATOM 722 O O . ILE A 1 88 ? 6.845 0.944 -12.670 1.00 73.44 88 ILE A O 1
ATOM 726 N N . LYS A 1 89 ? 5.663 0.199 -14.432 1.00 68.81 89 LYS A N 1
ATOM 727 C CA . LYS A 1 89 ? 4.516 1.099 -14.214 1.00 68.81 89 LYS A CA 1
ATOM 728 C C . LYS A 1 89 ? 3.856 0.878 -12.852 1.00 68.81 89 LYS A C 1
ATOM 730 O O . LYS A 1 89 ? 3.493 1.838 -12.176 1.00 68.81 89 LYS A O 1
ATOM 735 N N . SER A 1 90 ? 3.704 -0.378 -12.431 1.00 74.00 90 SER A N 1
ATOM 736 C CA . SER A 1 90 ? 3.150 -0.705 -11.114 1.00 74.00 90 SER A CA 1
ATOM 737 C C . SER A 1 90 ? 4.062 -0.219 -9.982 1.00 74.00 90 SER A C 1
ATOM 739 O O . SER A 1 90 ? 3.582 0.373 -9.018 1.00 74.00 90 SER A O 1
ATOM 741 N N . THR A 1 91 ? 5.378 -0.371 -10.142 1.00 73.56 91 THR A N 1
ATOM 742 C CA . THR A 1 91 ? 6.387 0.066 -9.171 1.00 73.56 91 THR A CA 1
ATOM 743 C C . THR A 1 91 ? 6.414 1.588 -9.056 1.00 73.56 91 THR A C 1
ATOM 745 O O . THR A 1 91 ? 6.449 2.121 -7.950 1.00 73.56 91 THR A O 1
ATOM 748 N N . GLU A 1 92 ? 6.326 2.301 -10.180 1.00 78.44 92 GLU A N 1
ATOM 749 C CA . GLU A 1 92 ? 6.207 3.761 -10.209 1.00 78.44 92 GLU A CA 1
ATOM 750 C C . GLU A 1 92 ? 4.954 4.234 -9.459 1.00 78.44 92 GLU A C 1
ATOM 752 O O . GLU A 1 92 ? 5.036 5.122 -8.609 1.00 78.44 92 GLU A O 1
ATOM 757 N N . LEU A 1 93 ? 3.802 3.600 -9.703 1.00 79.62 93 LEU A N 1
ATOM 758 C CA . LEU A 1 93 ? 2.560 3.927 -9.003 1.00 79.62 93 LEU A CA 1
ATOM 759 C C . LEU A 1 93 ? 2.685 3.712 -7.487 1.00 79.62 93 LEU A C 1
ATOM 761 O O . LEU A 1 93 ? 2.243 4.564 -6.712 1.00 79.62 93 LEU A O 1
ATOM 765 N N . LEU A 1 94 ? 3.301 2.605 -7.062 1.00 81.12 94 LEU A N 1
ATOM 766 C CA . LEU A 1 94 ? 3.563 2.320 -5.649 1.00 81.12 94 LEU A CA 1
ATOM 767 C C . LEU A 1 94 ? 4.490 3.371 -5.031 1.00 81.12 94 LEU A C 1
ATOM 769 O O . LEU A 1 94 ? 4.227 3.845 -3.926 1.00 81.12 94 LEU A O 1
ATOM 773 N N . PHE A 1 95 ? 5.529 3.793 -5.753 1.00 82.19 95 PHE A N 1
ATOM 774 C CA . PHE A 1 95 ? 6.440 4.837 -5.294 1.00 82.19 95 PHE A CA 1
ATOM 775 C C . PHE A 1 95 ? 5.724 6.183 -5.122 1.00 82.19 95 PHE A C 1
ATOM 777 O O . PHE A 1 95 ? 5.868 6.835 -4.090 1.00 82.19 95 PHE A O 1
ATOM 784 N N . VAL A 1 96 ? 4.878 6.573 -6.078 1.00 85.38 96 VAL A N 1
ATOM 785 C CA . VAL A 1 96 ? 4.067 7.799 -5.981 1.00 85.38 96 VAL A CA 1
ATOM 786 C C . VAL A 1 96 ? 3.120 7.746 -4.778 1.00 85.38 96 VAL A C 1
ATOM 788 O O . VAL A 1 96 ? 3.000 8.728 -4.038 1.00 85.38 96 VAL A O 1
ATOM 791 N N . GLN A 1 97 ? 2.464 6.605 -4.548 1.00 84.75 97 GLN A N 1
ATOM 792 C CA . GLN A 1 97 ? 1.596 6.401 -3.384 1.00 84.75 97 GLN A CA 1
ATOM 793 C C . GLN A 1 97 ? 2.379 6.511 -2.075 1.00 84.75 97 GLN A C 1
ATOM 795 O O . GLN A 1 97 ? 1.950 7.227 -1.167 1.00 84.75 97 GLN A O 1
ATOM 800 N N . TYR A 1 98 ? 3.542 5.863 -2.008 1.00 90.19 98 TYR A N 1
ATOM 801 C CA . TYR A 1 98 ? 4.451 5.925 -0.872 1.00 90.19 98 TYR A CA 1
ATOM 802 C C . TYR A 1 98 ? 4.881 7.363 -0.572 1.00 90.19 98 TYR A C 1
ATOM 804 O O . TYR A 1 98 ? 4.675 7.842 0.541 1.00 90.19 98 TYR A O 1
ATOM 812 N N . SER A 1 99 ? 5.409 8.088 -1.562 1.00 87.94 99 SER A N 1
ATOM 813 C CA . SER A 1 99 ? 5.847 9.477 -1.388 1.00 87.94 99 SER A CA 1
ATOM 814 C C . SER A 1 99 ? 4.694 10.395 -0.979 1.00 87.94 99 SER A C 1
ATOM 816 O O . SER A 1 99 ? 4.868 11.266 -0.128 1.00 87.94 99 SER A O 1
ATOM 818 N N . SER A 1 100 ? 3.495 10.188 -1.536 1.00 88.38 100 SER A N 1
ATOM 819 C CA . SER A 1 100 ? 2.300 10.944 -1.146 1.00 88.38 100 SER A CA 1
ATOM 820 C C . SER A 1 100 ? 1.910 10.694 0.312 1.00 88.38 100 SER A C 1
ATOM 822 O O . SER A 1 100 ? 1.631 11.649 1.037 1.00 88.38 100 SER A O 1
ATOM 824 N N . LEU A 1 101 ? 1.894 9.430 0.749 1.00 86.25 101 LEU A N 1
ATOM 825 C CA . LEU A 1 101 ? 1.589 9.063 2.134 1.00 86.25 101 LEU A CA 1
ATOM 826 C C . LEU A 1 101 ? 2.647 9.590 3.099 1.00 86.25 101 LEU A C 1
ATOM 828 O O . LEU A 1 101 ? 2.290 10.157 4.128 1.00 86.25 101 LEU A O 1
ATOM 832 N N . LEU A 1 102 ? 3.925 9.472 2.744 1.00 87.81 102 LEU A N 1
ATOM 833 C CA . LEU A 1 102 ? 5.027 9.988 3.545 1.00 87.81 102 LEU A CA 1
ATOM 834 C C . LEU A 1 102 ? 4.891 11.499 3.752 1.00 87.81 102 LEU A C 1
ATOM 836 O O . LEU A 1 102 ? 4.939 11.956 4.889 1.00 87.81 102 LEU A O 1
ATOM 840 N N . ASN A 1 103 ? 4.627 12.267 2.693 1.00 85.50 103 ASN A N 1
ATOM 841 C CA . ASN A 1 103 ? 4.437 13.717 2.804 1.00 85.50 103 ASN A CA 1
ATOM 842 C C . ASN A 1 103 ? 3.222 14.096 3.663 1.00 85.50 103 ASN A C 1
ATOM 844 O O . ASN A 1 103 ? 3.274 15.083 4.386 1.00 85.50 103 ASN A O 1
ATOM 848 N N . LYS A 1 104 ? 2.131 13.322 3.599 1.00 83.19 104 LYS A N 1
ATOM 849 C CA . LYS A 1 104 ? 0.918 13.571 4.399 1.00 83.19 104 LYS A CA 1
ATOM 850 C C . LYS A 1 104 ? 1.084 13.213 5.873 1.00 83.19 104 LYS A C 1
ATOM 852 O O . LYS A 1 104 ? 0.463 13.846 6.719 1.00 83.19 104 LYS A O 1
ATOM 857 N N . LEU A 1 105 ? 1.857 12.170 6.167 1.00 82.19 105 LEU A N 1
ATOM 858 C CA . LEU A 1 105 ? 2.060 11.665 7.527 1.00 82.19 105 LEU A CA 1
ATOM 859 C C . LEU A 1 105 ? 3.279 12.290 8.215 1.00 82.19 105 LEU A C 1
ATOM 861 O O . LEU A 1 105 ? 3.412 12.187 9.433 1.00 82.19 105 LEU A O 1
ATOM 865 N N . THR A 1 106 ? 4.159 12.949 7.460 1.00 81.62 106 THR A N 1
ATOM 866 C CA . THR A 1 106 ? 5.246 13.744 8.032 1.00 81.62 106 THR A CA 1
ATOM 867 C C . THR A 1 106 ? 4.666 15.022 8.621 1.00 81.62 106 THR A C 1
ATOM 869 O O . THR A 1 106 ? 4.041 15.825 7.933 1.00 81.62 106 THR A O 1
ATOM 872 N N . ILE A 1 107 ? 4.878 15.205 9.920 1.00 68.94 107 ILE A N 1
ATOM 873 C CA . ILE A 1 107 ? 4.486 16.419 10.627 1.00 68.94 107 ILE A CA 1
ATOM 874 C C . ILE A 1 107 ? 5.515 17.507 10.292 1.00 68.94 107 ILE A C 1
ATOM 876 O O . ILE A 1 107 ? 6.699 17.340 10.574 1.00 68.94 107 ILE A O 1
ATOM 880 N N . GLY A 1 108 ? 5.076 18.604 9.670 1.00 60.78 108 GLY A N 1
ATOM 881 C CA . GLY A 1 108 ? 5.902 19.804 9.511 1.00 60.78 108 GLY A CA 1
ATOM 882 C C . GLY A 1 108 ? 6.123 20.507 10.855 1.00 60.78 108 GLY A C 1
ATOM 883 O O . GLY A 1 108 ? 5.263 20.441 11.731 1.00 60.78 108 GLY A O 1
ATOM 884 N N . GLU A 1 109 ? 7.249 21.209 11.009 1.00 54.94 109 GLU A N 1
ATOM 885 C CA . GLU A 1 109 ? 7.673 21.877 12.259 1.00 54.94 109 GLU A CA 1
ATOM 886 C C . GLU A 1 109 ? 6.688 22.936 12.805 1.00 54.94 109 GLU A C 1
ATOM 888 O O . GLU A 1 109 ? 6.899 23.464 13.893 1.00 54.94 109 GLU A O 1
ATOM 893 N N . SER A 1 110 ? 5.622 23.286 12.078 1.00 53.06 110 SER A N 1
ATOM 894 C CA . SER A 1 110 ? 4.950 24.573 12.257 1.00 53.06 110 SER A CA 1
ATOM 895 C C . SER A 1 110 ? 3.587 24.588 12.953 1.00 53.06 110 SER A C 1
ATOM 897 O O . SER A 1 110 ? 3.093 25.694 13.124 1.00 53.06 110 SER A O 1
ATOM 899 N N . ASP A 1 111 ? 2.960 23.471 13.355 1.00 53.91 111 ASP A N 1
ATOM 900 C CA . ASP A 1 111 ? 1.516 23.553 13.695 1.00 53.91 111 ASP A CA 1
ATOM 901 C C . ASP A 1 111 ? 1.016 22.906 14.996 1.00 53.91 111 ASP A C 1
ATOM 903 O O . ASP A 1 111 ? -0.178 22.955 15.259 1.00 53.91 111 ASP A O 1
ATOM 907 N N . ASP A 1 112 ? 1.861 22.297 15.835 1.00 57.25 112 ASP A N 1
ATOM 908 C CA . ASP A 1 112 ? 1.511 22.060 17.253 1.00 57.25 112 ASP A CA 1
ATOM 909 C C . ASP A 1 112 ? 2.762 21.674 18.050 1.00 57.25 112 ASP A C 1
ATOM 911 O O . ASP A 1 112 ? 3.324 20.598 17.844 1.00 57.25 112 ASP A O 1
ATOM 915 N N . SER A 1 113 ? 3.227 22.540 18.952 1.00 59.19 113 SER A N 1
ATOM 916 C CA . SER A 1 113 ? 4.474 22.341 19.709 1.00 59.19 113 SER A CA 1
ATOM 917 C C . SER A 1 113 ? 4.418 21.185 20.718 1.00 59.19 113 SER A C 1
ATOM 919 O O . SER A 1 113 ? 5.431 20.864 21.336 1.00 59.19 113 SER A O 1
ATOM 921 N N . LEU A 1 114 ? 3.248 20.560 20.888 1.00 63.41 114 LEU A N 1
ATOM 922 C CA . LEU A 1 114 ? 3.008 19.454 21.817 1.00 63.41 114 LEU A CA 1
ATOM 923 C C . LEU A 1 114 ? 3.067 18.065 21.161 1.00 63.41 114 LEU A C 1
ATOM 925 O O . LEU A 1 114 ? 3.046 17.065 21.879 1.00 63.41 114 LEU A O 1
ATOM 929 N N . VAL A 1 115 ? 3.117 17.979 19.827 1.00 67.69 115 VAL A N 1
ATOM 930 C CA . VAL A 1 115 ? 3.077 16.699 19.103 1.00 67.69 115 VAL A CA 1
ATOM 931 C C . VAL A 1 115 ? 4.439 16.403 18.487 1.00 67.69 115 VAL A C 1
ATOM 933 O O . VAL A 1 115 ? 4.849 17.031 17.515 1.00 67.69 115 VAL A O 1
ATOM 936 N N . GLU A 1 116 ? 5.127 15.407 19.041 1.00 73.06 116 GLU A N 1
ATOM 937 C CA . GLU A 1 116 ? 6.388 14.915 18.492 1.00 73.06 116 GLU A CA 1
ATOM 938 C C . GLU A 1 116 ? 6.190 14.259 17.118 1.00 73.06 116 GLU A C 1
ATOM 940 O O . GLU A 1 116 ? 5.183 13.591 16.852 1.00 73.06 116 GLU A O 1
ATOM 945 N N . ALA A 1 117 ? 7.183 14.431 16.244 1.00 75.44 117 ALA A N 1
ATOM 946 C CA . ALA A 1 117 ? 7.209 13.767 14.950 1.00 75.44 117 ALA A CA 1
ATOM 947 C C . ALA A 1 117 ? 7.270 12.234 15.122 1.00 75.44 117 ALA A C 1
ATOM 949 O O . ALA A 1 117 ? 7.944 11.737 16.030 1.00 75.44 117 ALA A O 1
ATOM 950 N N . PRO A 1 118 ? 6.586 11.458 14.261 1.00 79.12 118 PRO A N 1
ATOM 951 C CA . PRO A 1 118 ? 6.678 10.004 14.294 1.00 79.12 118 PRO A CA 1
ATOM 952 C C . PRO A 1 118 ? 8.104 9.527 14.015 1.00 79.12 118 PRO A C 1
ATOM 954 O O . PRO A 1 118 ? 8.817 10.102 13.192 1.00 79.12 118 PRO A O 1
ATOM 957 N N . ASN A 1 119 ? 8.503 8.437 14.677 1.00 84.00 119 ASN A N 1
ATOM 958 C CA . ASN A 1 119 ? 9.771 7.771 14.398 1.00 84.00 119 ASN A CA 1
ATOM 959 C C . ASN A 1 119 ? 9.805 7.359 12.911 1.00 84.00 119 ASN A C 1
ATOM 961 O O . ASN A 1 119 ? 8.895 6.639 12.480 1.00 84.00 119 ASN A O 1
ATOM 965 N N . PRO A 1 120 ? 10.833 7.757 12.134 1.00 84.62 120 PRO A N 1
ATOM 966 C CA . PRO A 1 120 ? 10.934 7.412 10.721 1.00 84.62 120 PRO A CA 1
ATOM 967 C C . PRO A 1 120 ? 10.783 5.913 10.457 1.00 84.62 120 PRO A C 1
ATOM 969 O O . PRO A 1 120 ? 10.063 5.523 9.544 1.00 84.62 120 PRO A O 1
ATOM 972 N N . GLU A 1 121 ? 11.385 5.059 11.288 1.00 85.75 121 GLU A N 1
ATOM 973 C CA . GLU A 1 121 ? 11.337 3.608 11.085 1.00 85.75 121 GLU A CA 1
ATOM 974 C C . GLU A 1 121 ? 9.920 3.035 11.254 1.00 85.75 121 GLU A C 1
ATOM 976 O O . GLU A 1 121 ? 9.479 2.201 10.460 1.00 85.75 121 GLU A O 1
ATOM 981 N N . GLU A 1 122 ? 9.185 3.494 12.268 1.00 83.56 122 GLU A N 1
ATOM 982 C CA . GLU A 1 122 ? 7.796 3.081 12.494 1.00 83.56 122 GLU A CA 1
ATOM 983 C C . GLU A 1 122 ? 6.872 3.613 11.402 1.00 83.56 122 GLU A C 1
ATOM 985 O O . GLU A 1 122 ? 5.988 2.892 10.936 1.00 83.56 122 GLU A O 1
ATOM 990 N N . LEU A 1 123 ? 7.112 4.846 10.951 1.00 86.38 123 LEU A N 1
ATOM 991 C CA . LEU A 1 123 ? 6.371 5.454 9.857 1.00 86.38 123 LEU A CA 1
ATOM 992 C C . LEU A 1 123 ? 6.569 4.678 8.548 1.00 86.38 123 LEU A C 1
ATOM 994 O O . LEU A 1 123 ? 5.591 4.386 7.861 1.00 86.38 123 LEU A O 1
ATOM 998 N N . TYR A 1 124 ? 7.804 4.281 8.227 1.00 87.62 124 TYR A N 1
ATOM 999 C CA . TYR A 1 124 ? 8.093 3.472 7.041 1.00 87.62 124 TYR A CA 1
ATOM 1000 C C . TYR A 1 124 ? 7.404 2.111 7.102 1.00 87.62 124 TYR A C 1
ATOM 1002 O O . TYR A 1 124 ? 6.715 1.735 6.153 1.00 87.62 124 TYR A O 1
ATOM 1010 N N . LYS A 1 125 ? 7.515 1.401 8.233 1.00 87.44 125 LYS A N 1
ATOM 1011 C CA . LYS A 1 125 ? 6.826 0.114 8.438 1.00 87.44 125 LYS A CA 1
ATOM 1012 C C . LYS A 1 125 ? 5.312 0.255 8.285 1.00 87.44 125 LYS A C 1
ATOM 1014 O O . LYS A 1 125 ? 4.676 -0.592 7.664 1.00 87.44 125 LYS A O 1
ATOM 1019 N N . PHE A 1 126 ? 4.741 1.335 8.814 1.00 87.19 126 PHE A 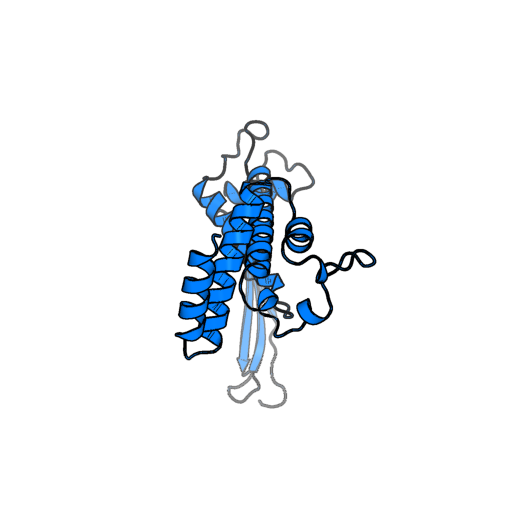N 1
ATOM 1020 C CA . PHE A 1 126 ? 3.312 1.605 8.719 1.00 87.19 126 PHE A CA 1
ATOM 1021 C C . PHE A 1 126 ? 2.852 1.894 7.284 1.00 87.19 126 PHE A C 1
ATOM 1023 O O . PHE A 1 126 ? 1.851 1.331 6.844 1.00 87.19 126 PHE A O 1
ATOM 1030 N N . ILE A 1 127 ? 3.579 2.731 6.536 1.00 87.81 127 ILE A N 1
ATOM 1031 C CA . ILE A 1 127 ? 3.241 3.051 5.140 1.00 87.81 127 ILE A CA 1
ATOM 1032 C C . ILE A 1 127 ? 3.337 1.801 4.259 1.00 87.81 127 ILE A C 1
ATOM 1034 O O . ILE A 1 127 ? 2.443 1.570 3.448 1.00 87.81 127 ILE A O 1
ATOM 1038 N N . ILE A 1 128 ? 4.376 0.979 4.438 1.00 86.81 128 ILE A N 1
ATOM 1039 C CA . ILE A 1 128 ? 4.524 -0.288 3.706 1.00 86.81 128 ILE A CA 1
ATOM 1040 C C . ILE A 1 128 ? 3.320 -1.196 3.980 1.00 86.81 128 ILE A C 1
ATOM 1042 O O . ILE A 1 128 ? 2.662 -1.629 3.038 1.00 86.81 128 ILE A O 1
ATOM 1046 N N . ALA A 1 129 ? 2.953 -1.383 5.251 1.00 86.00 129 ALA A N 1
ATOM 1047 C CA . ALA A 1 129 ? 1.797 -2.198 5.619 1.00 86.00 129 ALA A CA 1
ATOM 1048 C C . ALA A 1 129 ? 0.470 -1.660 5.041 1.00 86.00 129 ALA A C 1
ATOM 1050 O O . ALA A 1 129 ? -0.395 -2.447 4.659 1.00 86.00 129 ALA A O 1
ATOM 1051 N N . LEU A 1 130 ? 0.293 -0.333 4.947 1.00 86.38 130 LEU A N 1
ATOM 1052 C CA . LEU A 1 130 ? -0.881 0.284 4.305 1.00 86.38 130 LEU A CA 1
ATOM 1053 C C . LEU A 1 130 ? -0.954 -0.012 2.809 1.00 86.38 130 LEU A C 1
ATOM 1055 O O . LEU A 1 130 ? -2.041 -0.266 2.289 1.00 86.38 130 LEU A O 1
ATOM 1059 N N . ILE A 1 131 ? 0.183 0.044 2.123 1.00 84.12 131 ILE A N 1
ATOM 1060 C CA . ILE A 1 131 ? 0.258 -0.234 0.691 1.00 84.12 131 ILE A CA 1
ATOM 1061 C C . ILE A 1 131 ? -0.012 -1.721 0.436 1.00 84.12 131 ILE A C 1
ATOM 1063 O O . ILE A 1 131 ? -0.841 -2.032 -0.413 1.00 84.12 131 ILE A O 1
ATOM 1067 N N . GLU A 1 132 ? 0.591 -2.624 1.212 1.00 83.44 132 GLU A N 1
ATOM 1068 C CA . GLU A 1 132 ? 0.365 -4.077 1.118 1.00 83.44 132 GLU A CA 1
ATOM 1069 C C . GLU A 1 132 ? -1.097 -4.473 1.405 1.00 83.44 132 GLU A C 1
ATOM 1071 O O . GLU A 1 132 ? -1.693 -5.279 0.682 1.00 83.44 132 GLU A O 1
ATOM 1076 N N . ASP A 1 133 ? -1.725 -3.878 2.426 1.00 82.25 133 ASP A N 1
ATOM 1077 C CA . ASP A 1 133 ? -3.152 -4.096 2.716 1.00 82.25 133 ASP A CA 1
ATOM 1078 C C . ASP A 1 133 ? -4.052 -3.546 1.594 1.00 82.25 133 ASP A C 1
ATOM 1080 O O . ASP A 1 133 ? -5.129 -4.082 1.342 1.00 82.25 133 ASP A O 1
ATOM 1084 N N . ALA A 1 134 ? -3.634 -2.487 0.894 1.00 78.00 134 ALA A N 1
ATOM 1085 C CA . ALA A 1 134 ? -4.394 -1.909 -0.212 1.00 78.00 134 ALA A CA 1
ATOM 1086 C C . ALA A 1 134 ? -4.236 -2.684 -1.531 1.00 78.00 134 ALA A C 1
ATOM 1088 O O . ALA A 1 134 ? -5.203 -2.768 -2.293 1.00 78.00 134 ALA A O 1
ATOM 1089 N N . THR A 1 135 ? -3.054 -3.237 -1.814 1.00 75.44 135 THR A N 1
ATOM 1090 C CA . THR A 1 135 ? -2.794 -4.042 -3.019 1.00 75.44 135 THR A CA 1
ATOM 1091 C C . THR A 1 135 ? -3.423 -5.426 -2.911 1.00 75.44 135 THR A C 1
ATOM 1093 O O . THR A 1 135 ? -4.124 -5.832 -3.833 1.00 75.44 135 THR A O 1
ATOM 1096 N N . SER A 1 136 ? -3.306 -6.092 -1.758 1.00 71.31 136 SER A N 1
ATOM 1097 C CA . SER A 1 136 ? -3.925 -7.409 -1.515 1.00 71.31 136 SER A CA 1
ATOM 1098 C C . SER A 1 136 ? -5.454 -7.417 -1.662 1.00 71.31 136 SER A C 1
ATOM 1100 O O . SER A 1 136 ? -6.039 -8.436 -2.012 1.00 71.31 136 SER A O 1
ATOM 1102 N N . LYS A 1 137 ? -6.119 -6.273 -1.457 1.00 63.72 137 LYS A N 1
ATOM 1103 C CA . LYS A 1 137 ? -7.572 -6.115 -1.659 1.00 63.72 137 LYS A CA 1
ATOM 1104 C C . LYS A 1 137 ? -8.010 -6.052 -3.122 1.00 63.72 137 LYS A C 1
ATOM 1106 O O . LYS A 1 137 ? -9.205 -6.158 -3.375 1.00 63.72 137 LYS A O 1
ATOM 1111 N N . ARG A 1 138 ? -7.097 -5.788 -4.062 1.00 59.34 138 ARG A N 1
ATOM 1112 C CA . ARG A 1 138 ? -7.431 -5.617 -5.488 1.00 59.34 138 ARG A CA 1
ATOM 1113 C C . ARG A 1 138 ? -7.331 -6.911 -6.293 1.00 59.34 138 ARG A C 1
ATOM 1115 O O . ARG A 1 138 ? -7.936 -6.970 -7.356 1.00 59.34 138 ARG A O 1
ATOM 1122 N N . ASP A 1 139 ? -6.614 -7.911 -5.784 1.00 56.88 139 ASP A N 1
ATOM 1123 C CA . ASP A 1 139 ? -6.350 -9.168 -6.498 1.00 56.88 139 ASP A CA 1
ATOM 1124 C C . ASP A 1 139 ? -7.437 -10.241 -6.307 1.00 56.88 139 ASP A C 1
ATOM 1126 O O . ASP A 1 139 ? -7.470 -11.214 -7.057 1.00 56.88 139 ASP A O 1
ATOM 1130 N N . GLU A 1 140 ? -8.365 -10.078 -5.354 1.00 55.31 140 GLU A N 1
ATOM 1131 C CA . GLU A 1 140 ? -9.462 -11.031 -5.146 1.00 55.31 140 GLU A CA 1
ATOM 1132 C C . GLU A 1 140 ? -10.841 -10.384 -5.351 1.00 55.31 140 GLU A C 1
ATOM 1134 O O . GLU A 1 140 ? -11.212 -9.450 -4.645 1.00 55.31 140 GLU A O 1
ATOM 1139 N N . ASP A 1 141 ? -11.675 -10.977 -6.217 1.00 54.22 141 ASP A N 1
ATOM 1140 C CA . ASP A 1 141 ? -13.121 -10.694 -6.391 1.00 54.22 141 ASP A CA 1
ATOM 1141 C C . ASP A 1 141 ? -13.973 -11.001 -5.131 1.00 54.22 141 ASP A C 1
ATOM 1143 O O . ASP A 1 141 ? -15.205 -11.099 -5.162 1.00 54.22 141 ASP A O 1
ATOM 1147 N N . ARG A 1 142 ? -13.326 -11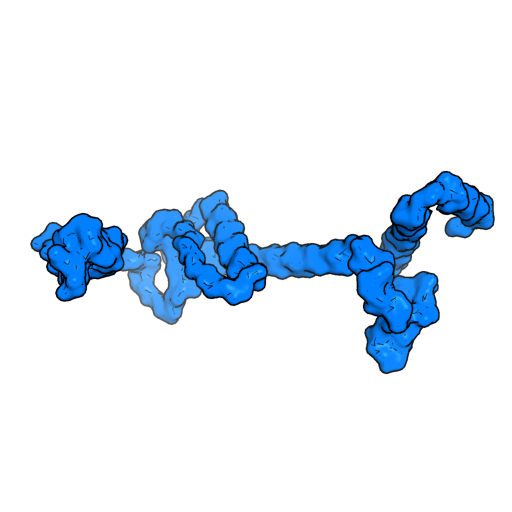.197 -3.981 1.00 56.16 142 ARG A N 1
ATOM 1148 C CA . ARG A 1 142 ? -13.950 -11.485 -2.694 1.00 56.16 142 ARG A CA 1
ATOM 1149 C C . ARG A 1 142 ? -13.884 -10.242 -1.822 1.00 56.16 142 ARG A C 1
ATOM 1151 O O . ARG A 1 142 ? -12.856 -9.589 -1.708 1.00 56.16 142 ARG A O 1
ATOM 1158 N N . ILE A 1 143 ? -14.981 -9.951 -1.127 1.00 54.03 143 ILE A N 1
ATOM 1159 C CA . ILE A 1 143 ? -15.012 -8.914 -0.091 1.00 54.03 143 ILE A CA 1
ATOM 1160 C C . ILE A 1 143 ? -14.169 -9.407 1.096 1.00 54.03 143 ILE A C 1
ATOM 1162 O O . ILE A 1 143 ? -14.682 -10.018 2.036 1.00 54.03 143 ILE A O 1
ATOM 1166 N N . VAL A 1 144 ? -12.859 -9.177 1.045 1.00 54.31 144 VAL A N 1
ATOM 1167 C CA . VAL A 1 144 ? -11.947 -9.449 2.156 1.00 54.31 144 VAL A CA 1
ATOM 1168 C C . VAL A 1 144 ? -12.078 -8.303 3.159 1.00 54.31 144 VAL A C 1
ATOM 1170 O O . VAL A 1 144 ? -11.659 -7.172 2.913 1.00 54.31 144 VAL A O 1
ATOM 1173 N N . ILE A 1 145 ? -12.684 -8.583 4.315 1.00 53.94 145 ILE A N 1
ATOM 1174 C CA . ILE A 1 145 ? -12.680 -7.652 5.448 1.00 53.94 145 ILE A CA 1
ATOM 1175 C C . ILE A 1 145 ? -11.262 -7.669 6.020 1.00 53.94 145 ILE A C 1
ATOM 1177 O O . ILE A 1 145 ? -10.880 -8.641 6.678 1.00 53.94 145 ILE A O 1
ATOM 1181 N N . SER A 1 146 ? -10.463 -6.631 5.751 1.00 54.78 146 SER A N 1
ATOM 1182 C CA . SER A 1 146 ? -9.098 -6.611 6.274 1.00 54.78 146 SER A CA 1
ATOM 1183 C C . SER A 1 146 ? -9.087 -6.563 7.797 1.00 54.78 146 SER A C 1
ATOM 1185 O O . SER A 1 146 ? -9.952 -5.958 8.434 1.00 54.78 146 SER A O 1
ATOM 1187 N N . ARG A 1 147 ? -8.071 -7.194 8.398 1.00 60.34 147 ARG A N 1
ATOM 1188 C CA . ARG A 1 147 ? -7.799 -7.064 9.839 1.00 60.34 147 ARG A CA 1
ATOM 1189 C C . ARG A 1 147 ? -7.353 -5.641 10.221 1.00 60.34 147 ARG A C 1
ATOM 1191 O O . ARG A 1 147 ? -7.248 -5.355 11.409 1.00 60.34 147 ARG A O 1
ATOM 1198 N N . GLY A 1 148 ? -7.162 -4.767 9.226 1.00 69.06 148 GLY A N 1
ATOM 1199 C CA . GLY A 1 148 ? -6.671 -3.403 9.365 1.00 69.06 148 GLY A CA 1
ATOM 1200 C C . GLY A 1 148 ? -5.169 -3.368 9.633 1.00 69.06 148 GLY A C 1
ATOM 1201 O O . GLY A 1 148 ? -4.611 -4.283 10.238 1.00 69.06 148 GLY A O 1
ATOM 1202 N N . VAL A 1 149 ? -4.508 -2.298 9.196 1.00 81.31 149 VAL A N 1
ATOM 1203 C CA . VAL A 1 149 ? -3.125 -2.028 9.598 1.00 81.31 149 VAL A CA 1
ATOM 1204 C C . VAL A 1 149 ? -3.143 -1.482 11.027 1.00 81.31 149 VAL A C 1
ATOM 1206 O O . VAL A 1 149 ? -3.829 -0.486 11.280 1.00 81.31 149 VAL A O 1
ATOM 1209 N N . PRO A 1 150 ? -2.441 -2.114 11.985 1.00 77.88 150 PRO A N 1
ATOM 1210 C CA . PRO A 1 150 ? -2.415 -1.634 13.357 1.00 77.88 150 PRO A CA 1
ATOM 1211 C C . PRO A 1 150 ? -1.713 -0.275 13.428 1.00 77.88 150 PRO A C 1
ATOM 1213 O O . PRO A 1 150 ? -0.596 -0.107 12.945 1.00 77.88 150 PRO A O 1
ATOM 1216 N N . ILE A 1 151 ? -2.364 0.694 14.070 1.00 77.75 151 ILE A N 1
ATOM 1217 C CA . ILE A 1 151 ? -1.761 1.992 14.379 1.00 77.75 151 ILE A CA 1
ATOM 1218 C C . ILE A 1 151 ? -1.098 1.873 15.752 1.00 77.75 151 ILE A C 1
ATOM 1220 O O . ILE A 1 151 ? -1.775 1.867 16.785 1.00 77.75 151 ILE A O 1
ATOM 1224 N N . PHE A 1 152 ? 0.227 1.751 15.769 1.00 69.25 152 PHE A N 1
ATOM 1225 C CA . PHE A 1 152 ? 0.996 1.687 17.011 1.00 69.25 152 PHE A CA 1
ATOM 1226 C C . PHE A 1 152 ? 0.863 2.996 17.803 1.00 69.25 152 PHE A C 1
ATOM 1228 O O . PHE A 1 152 ? 0.838 4.088 17.239 1.00 69.25 152 PHE A O 1
ATOM 1235 N N . GLY A 1 153 ? 0.687 2.877 19.122 1.00 68.25 153 GLY A N 1
ATOM 1236 C CA . GLY A 1 153 ? 0.419 4.013 20.013 1.00 68.25 153 GLY A CA 1
ATOM 1237 C C . GLY A 1 153 ? -1.011 4.578 19.953 1.00 68.25 153 GLY A C 1
ATOM 1238 O O . GLY A 1 153 ? -1.369 5.389 20.808 1.00 68.25 153 GLY A O 1
ATOM 1239 N N . ALA A 1 154 ? -1.855 4.110 19.020 1.00 70.50 154 ALA A N 1
ATOM 1240 C CA . ALA A 1 154 ? -3.250 4.537 18.855 1.00 70.50 154 ALA A CA 1
ATOM 1241 C C . ALA A 1 154 ? -3.403 6.075 18.883 1.00 70.50 154 ALA A C 1
ATOM 1243 O O . ALA A 1 154 ? -2.526 6.792 18.417 1.00 70.50 154 ALA A O 1
ATOM 1244 N N . SER A 1 155 ? -4.496 6.598 19.442 1.00 64.75 155 SER A N 1
ATOM 1245 C CA . SER A 1 155 ? -4.799 8.036 19.528 1.00 64.75 155 SER A CA 1
ATOM 1246 C C . SER A 1 155 ? -3.762 8.897 20.252 1.00 64.75 155 SER A C 1
ATOM 1248 O O . SER A 1 155 ? -3.819 10.113 20.132 1.00 64.75 155 SER A O 1
ATOM 1250 N N . ASN A 1 156 ? -2.874 8.290 21.042 1.00 68.56 156 ASN A N 1
ATOM 1251 C CA . ASN A 1 156 ? -1.934 9.011 21.901 1.00 68.56 156 ASN A CA 1
ATOM 1252 C C . ASN A 1 156 ? -0.486 8.900 21.398 1.00 68.56 156 ASN A C 1
ATOM 1254 O O . ASN A 1 156 ? 0.396 9.567 21.931 1.00 68.56 156 ASN A O 1
ATOM 1258 N N . GLY A 1 157 ? -0.230 8.043 20.407 1.00 76.81 157 GLY A N 1
ATOM 1259 C CA . GLY A 1 157 ? 1.081 7.876 19.793 1.00 76.81 157 GLY A CA 1
ATOM 1260 C C . GLY A 1 157 ? 1.340 8.916 18.709 1.00 76.81 157 GLY A C 1
ATOM 1261 O O . GLY A 1 157 ? 0.412 9.433 18.087 1.00 76.81 157 GLY A O 1
ATOM 1262 N N . THR A 1 158 ? 2.614 9.173 18.428 1.00 81.12 158 THR A N 1
ATOM 1263 C CA . THR A 1 158 ? 3.060 10.095 17.369 1.00 81.12 158 THR A CA 1
ATOM 1264 C C . THR A 1 158 ? 2.482 9.721 15.999 1.00 81.12 158 THR A C 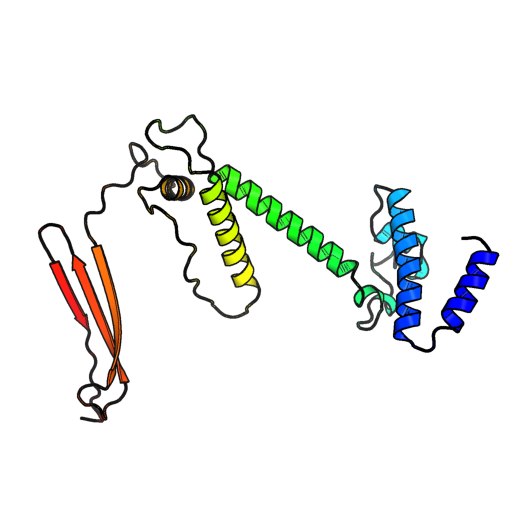1
ATOM 1266 O O . THR A 1 158 ? 1.954 10.574 15.286 1.00 81.12 158 THR A O 1
ATOM 1269 N N . LEU A 1 159 ? 2.470 8.425 15.671 1.00 81.31 159 LEU A N 1
ATOM 1270 C CA . LEU A 1 159 ? 1.900 7.906 14.427 1.00 81.31 159 LEU A CA 1
ATOM 1271 C C . LEU A 1 159 ? 0.377 8.072 14.353 1.00 81.31 159 LEU A C 1
ATOM 1273 O O . LEU A 1 159 ? -0.152 8.505 13.330 1.00 81.31 159 LEU A O 1
ATOM 1277 N N . GLY A 1 160 ? -0.348 7.747 15.423 1.00 79.69 160 GLY A N 1
ATOM 1278 C CA . GLY A 1 160 ? -1.801 7.901 15.421 1.00 79.69 160 GLY A CA 1
ATOM 1279 C C . GLY A 1 160 ? -2.246 9.359 15.415 1.00 79.69 160 GLY A C 1
ATOM 1280 O O . GLY A 1 160 ? -3.247 9.665 14.773 1.00 79.69 160 GLY A O 1
ATOM 1281 N N . ASN A 1 161 ? -1.470 10.268 16.010 1.00 76.19 161 ASN A N 1
ATOM 1282 C CA . ASN A 1 161 ? -1.674 11.711 15.868 1.00 76.19 161 ASN A CA 1
ATOM 1283 C C . ASN A 1 161 ? -1.468 12.184 14.418 1.00 76.19 161 ASN A C 1
ATOM 1285 O O . ASN A 1 161 ? -2.280 12.962 13.912 1.00 76.19 161 ASN A O 1
ATOM 1289 N N . ALA A 1 162 ? -0.443 11.682 13.719 1.00 79.44 162 ALA A N 1
ATOM 1290 C CA . ALA A 1 162 ? -0.233 11.974 12.297 1.00 79.44 162 ALA A CA 1
ATOM 1291 C C . ALA A 1 162 ? -1.408 11.480 11.429 1.00 79.44 162 ALA A C 1
ATOM 1293 O O . ALA A 1 162 ? -1.943 12.229 10.610 1.00 79.44 162 ALA A O 1
ATOM 1294 N N . VAL A 1 163 ? -1.880 10.248 11.661 1.00 80.88 163 VAL A N 1
ATOM 1295 C CA . VAL A 1 163 ? -3.063 9.696 10.975 1.00 80.88 163 VAL A CA 1
ATOM 1296 C C . VAL A 1 163 ? -4.321 10.504 11.302 1.00 80.88 163 VAL A C 1
ATOM 1298 O O . VAL A 1 163 ? -5.115 10.795 10.408 1.00 80.88 163 VAL A O 1
ATOM 1301 N N . ARG A 1 164 ? -4.504 10.906 12.563 1.00 75.25 164 ARG A N 1
ATOM 1302 C CA . ARG A 1 164 ? -5.633 11.732 13.003 1.00 75.25 164 ARG A CA 1
ATOM 1303 C C . ARG A 1 164 ? -5.677 13.061 12.254 1.00 75.25 164 ARG A C 1
ATOM 1305 O O . ARG A 1 164 ? -6.714 13.384 11.685 1.00 75.25 164 ARG A O 1
ATOM 1312 N N . ARG A 1 165 ? -4.556 13.790 12.199 1.00 73.88 165 ARG A N 1
ATOM 1313 C CA . ARG A 1 165 ? -4.441 15.056 11.450 1.00 73.88 165 ARG A CA 1
ATOM 1314 C C . ARG A 1 165 ? -4.831 14.901 9.983 1.00 73.88 165 ARG A C 1
ATOM 1316 O O . ARG A 1 165 ? -5.488 15.772 9.432 1.00 73.88 165 ARG A O 1
ATOM 1323 N N . MET A 1 166 ? -4.467 13.779 9.366 1.00 77.31 166 MET A N 1
ATOM 1324 C CA . MET A 1 166 ? -4.849 13.483 7.986 1.00 77.31 166 MET A CA 1
ATOM 1325 C C . MET A 1 166 ? -6.365 13.243 7.819 1.00 77.31 166 MET A C 1
ATOM 1327 O O . MET A 1 166 ? -6.909 13.508 6.747 1.00 77.31 166 MET A O 1
ATOM 1331 N N . LEU A 1 167 ? -7.048 12.712 8.840 1.00 73.88 167 LEU A N 1
ATOM 1332 C CA . LEU A 1 167 ? -8.468 12.333 8.787 1.00 73.88 167 LEU A CA 1
ATOM 1333 C C . LEU A 1 167 ? -9.428 13.425 9.289 1.00 73.88 167 LEU A C 1
ATOM 1335 O O . LEU A 1 167 ? -10.592 13.452 8.877 1.00 73.88 167 LEU A O 1
ATOM 1339 N N . GLU A 1 168 ? -8.983 14.302 10.186 1.00 71.44 168 GLU A N 1
ATOM 1340 C CA . GLU A 1 168 ? -9.817 15.349 10.773 1.00 71.44 168 GLU A CA 1
ATOM 1341 C C . GLU A 1 168 ? -10.045 16.514 9.798 1.00 71.44 168 GLU A C 1
ATOM 1343 O O . GLU A 1 168 ? -9.123 17.074 9.215 1.00 71.44 168 GLU A O 1
ATOM 1348 N N . ARG A 1 169 ? -11.316 16.903 9.632 1.00 59.31 169 ARG A N 1
ATOM 1349 C CA . ARG A 1 169 ? -11.727 18.093 8.859 1.00 59.31 169 ARG A CA 1
ATOM 1350 C C . ARG A 1 169 ? -11.860 19.353 9.720 1.00 59.31 169 ARG A C 1
ATOM 1352 O O . ARG A 1 169 ? -12.093 20.429 9.180 1.00 59.31 169 ARG A O 1
ATOM 1359 N N . GLN A 1 170 ? -11.813 19.203 11.043 1.00 55.47 170 GLN A N 1
ATOM 1360 C CA . GLN A 1 170 ? -11.982 20.275 12.021 1.00 55.47 170 GLN A CA 1
ATOM 1361 C C . GLN A 1 170 ? -10.849 20.219 13.033 1.00 55.47 170 GLN A C 1
ATOM 1363 O O . GLN A 1 170 ? -10.446 19.141 13.459 1.00 55.47 170 GLN A O 1
ATOM 1368 N N . ASP A 1 171 ? -10.379 21.397 13.414 1.00 55.06 171 ASP A N 1
ATOM 1369 C CA . ASP A 1 171 ? -9.236 21.573 14.292 1.00 55.06 171 ASP A CA 1
ATOM 1370 C C . ASP A 1 171 ? -9.611 21.209 15.740 1.00 55.06 171 ASP A C 1
ATOM 1372 O O . ASP A 1 171 ? -10.379 21.911 16.410 1.00 55.06 171 ASP A O 1
ATOM 1376 N N . VAL A 1 172 ? -9.138 20.056 16.221 1.00 58.94 172 VAL A N 1
ATOM 1377 C CA . VAL A 1 172 ? -9.287 19.665 17.627 1.00 58.94 172 VAL A CA 1
ATOM 1378 C C . VAL A 1 172 ? -8.314 20.504 18.446 1.00 58.94 172 VAL A C 1
ATOM 1380 O O . VAL A 1 172 ? -7.103 20.382 18.276 1.00 58.94 172 VAL A O 1
ATOM 1383 N N . LYS A 1 173 ? -8.845 21.337 19.352 1.00 54.06 173 LYS A N 1
ATOM 1384 C CA . LYS A 1 173 ? -8.055 22.219 20.229 1.00 54.06 173 LYS A CA 1
ATOM 1385 C C . LYS A 1 173 ? -6.858 21.474 20.842 1.00 54.06 173 LYS A C 1
ATOM 1387 O O . LYS A 1 173 ? -7.056 20.494 21.557 1.00 54.06 173 LYS A O 1
ATOM 1392 N N . ASN A 1 174 ? -5.652 21.997 20.609 1.00 57.59 174 ASN A N 1
ATOM 1393 C CA . ASN A 1 174 ? -4.361 21.504 21.119 1.00 57.59 174 ASN A CA 1
ATOM 1394 C C . ASN A 1 174 ? -3.903 20.134 20.577 1.00 57.59 174 ASN A C 1
ATOM 1396 O O . ASN A 1 174 ? -3.139 19.448 21.255 1.00 57.59 174 ASN A O 1
ATOM 1400 N N . GLY A 1 175 ? -4.426 19.671 19.435 1.00 60.94 175 GLY A N 1
ATOM 1401 C CA . GLY A 1 175 ? -3.824 18.545 18.705 1.00 60.94 175 GLY A CA 1
ATOM 1402 C C . GLY A 1 175 ? -3.966 17.153 19.327 1.00 60.94 175 GLY A C 1
ATOM 1403 O O . GLY A 1 175 ? -3.587 16.170 18.696 1.00 60.94 175 GLY A O 1
ATOM 1404 N N . LEU A 1 176 ? -4.541 17.035 20.527 1.00 62.16 176 LEU A N 1
ATOM 1405 C CA . LEU A 1 176 ? -4.640 15.779 21.274 1.00 62.16 176 LEU A CA 1
ATOM 1406 C C . LEU A 1 176 ? -6.091 15.315 21.400 1.00 62.16 176 LEU A C 1
ATOM 1408 O O . LEU A 1 176 ? -7.012 16.110 21.596 1.00 62.16 176 LEU A O 1
ATOM 1412 N N . LEU A 1 177 ? -6.307 14.003 21.283 1.00 63.81 177 LEU A N 1
ATOM 1413 C CA . LEU A 1 177 ? -7.602 13.401 21.591 1.00 63.81 177 LEU A CA 1
ATOM 1414 C C . LEU A 1 177 ? -7.848 13.437 23.109 1.00 63.81 177 LEU A C 1
ATOM 1416 O O . LEU A 1 177 ? -6.902 13.309 23.892 1.00 63.81 177 LEU A O 1
ATOM 1420 N N . PRO A 1 178 ? -9.107 13.605 23.556 1.00 68.06 178 PRO A N 1
ATOM 1421 C CA . PRO A 1 178 ? -9.425 13.500 24.972 1.00 68.06 178 PRO A CA 1
ATOM 1422 C C . PRO A 1 178 ? -9.038 12.112 25.488 1.00 68.06 178 PRO A C 1
ATOM 1424 O O . PRO A 1 178 ? -9.121 11.117 24.765 1.00 68.06 178 PRO A O 1
ATOM 1427 N N . SER A 1 179 ? -8.627 12.044 26.756 1.00 70.56 179 SER A N 1
ATOM 1428 C CA . SER A 1 179 ? -8.251 10.771 27.371 1.00 70.56 179 SER A CA 1
ATOM 1429 C C . SER A 1 179 ? -9.403 9.762 27.269 1.00 70.56 179 SER A C 1
ATOM 1431 O O . SER A 1 179 ? -10.558 10.131 27.505 1.00 70.56 179 SER A O 1
ATOM 1433 N N . PRO A 1 180 ? -9.120 8.495 26.922 1.00 73.06 180 PRO A N 1
ATOM 1434 C CA . PRO A 1 180 ? -10.153 7.480 26.775 1.00 73.06 180 PRO A CA 1
ATOM 1435 C C . PRO A 1 180 ? -10.892 7.287 28.103 1.00 73.06 180 PRO A C 1
ATOM 1437 O O . PRO A 1 180 ? -10.301 6.868 29.094 1.00 73.06 180 PRO A O 1
ATOM 1440 N N . SER A 1 181 ? -12.192 7.578 28.117 1.00 83.56 181 SER A N 1
ATOM 1441 C CA . SER A 1 181 ? -13.036 7.495 29.318 1.00 83.56 181 SER A CA 1
ATOM 1442 C C . SER A 1 181 ? -13.708 6.132 29.505 1.00 83.56 181 SER A C 1
ATOM 1444 O O . SER A 1 181 ? -14.191 5.819 30.590 1.00 83.56 181 SER A O 1
ATOM 1446 N N . ARG A 1 182 ? -13.755 5.310 28.448 1.00 85.44 182 ARG A N 1
ATOM 1447 C CA . ARG A 1 182 ? -14.538 4.072 28.405 1.00 85.44 182 ARG A CA 1
ATOM 1448 C C . ARG A 1 182 ? -13.856 3.009 27.547 1.00 85.44 182 ARG A C 1
ATOM 1450 O O . ARG A 1 182 ? -13.431 3.289 26.428 1.00 85.44 182 ARG A O 1
ATOM 1457 N N . LYS A 1 183 ? -13.821 1.766 28.033 1.00 88.00 183 LYS A N 1
ATOM 1458 C CA . LYS A 1 183 ? -13.420 0.572 27.269 1.00 88.00 183 LYS A CA 1
ATOM 1459 C C . LYS A 1 183 ? -14.658 -0.231 26.885 1.00 88.00 183 LYS A C 1
ATOM 1461 O O . LYS A 1 183 ? -15.491 -0.517 27.740 1.00 88.00 183 LYS A O 1
ATOM 1466 N N . GLN A 1 184 ? -14.784 -0.608 25.615 1.00 92.25 184 GLN A N 1
ATOM 1467 C CA . GLN A 1 184 ? -15.915 -1.398 25.120 1.00 92.25 184 GLN A CA 1
ATOM 1468 C C . GLN A 1 184 ? -15.436 -2.706 24.495 1.00 92.25 184 GLN A C 1
ATOM 1470 O O . GLN A 1 184 ? -14.530 -2.711 23.665 1.00 92.25 184 GLN A O 1
ATOM 1475 N N . TYR A 1 185 ? -16.082 -3.809 24.865 1.00 91.69 185 TYR A N 1
ATOM 1476 C CA . TYR A 1 185 ? -15.806 -5.142 24.344 1.00 91.69 185 TYR A CA 1
ATOM 1477 C C . TYR A 1 185 ? -17.082 -5.739 23.757 1.00 91.69 185 TYR A C 1
ATOM 1479 O O . TYR A 1 185 ? -18.148 -5.692 24.368 1.00 91.69 185 TYR A O 1
ATOM 1487 N N . THR A 1 186 ? -16.974 -6.332 22.569 1.00 93.88 186 THR A N 1
ATOM 1488 C CA . THR A 1 186 ? -18.021 -7.192 22.007 1.00 93.88 186 THR A CA 1
ATOM 1489 C C . THR A 1 186 ? -17.462 -8.599 21.891 1.00 93.88 186 THR A C 1
ATOM 1491 O O . THR A 1 186 ? -16.610 -8.862 21.049 1.00 93.88 186 THR A O 1
ATOM 1494 N N . ILE A 1 187 ? -17.959 -9.501 22.728 1.00 93.31 187 ILE A N 1
ATOM 1495 C CA . ILE A 1 187 ? -17.599 -10.914 22.714 1.00 93.31 187 ILE A CA 1
ATOM 1496 C C . ILE A 1 187 ? -18.675 -11.642 21.917 1.00 93.31 187 ILE A C 1
ATOM 1498 O O . ILE A 1 187 ? -19.869 -11.492 22.183 1.00 93.31 187 ILE A O 1
ATOM 1502 N N . ARG A 1 188 ? -18.252 -12.403 20.911 1.00 94.94 188 ARG A N 1
ATOM 1503 C CA . ARG A 1 188 ? -19.124 -13.254 20.099 1.00 94.94 188 ARG A CA 1
ATOM 1504 C C . ARG A 1 188 ? -18.592 -14.670 20.174 1.00 94.94 188 ARG A C 1
ATOM 1506 O O . ARG A 1 188 ? -17.394 -14.877 20.009 1.00 94.94 188 ARG A O 1
ATOM 1513 N N . TRP A 1 189 ? -19.476 -15.620 20.421 1.00 94.00 189 TRP A N 1
ATOM 1514 C CA . TRP A 1 189 ? -19.144 -17.037 20.391 1.00 94.00 189 TRP A CA 1
ATOM 1515 C C . TRP A 1 189 ? -20.352 -17.828 19.910 1.00 94.00 189 TRP A C 1
ATOM 1517 O O . TRP A 1 189 ? -21.475 -17.327 19.915 1.00 94.00 189 TRP A O 1
ATOM 1527 N N . SER A 1 190 ? -20.113 -19.061 19.494 1.00 96.12 190 SER A N 1
ATOM 1528 C CA . SER A 1 190 ? -21.161 -19.975 19.062 1.00 96.12 190 SER A CA 1
ATOM 1529 C C . SER A 1 190 ? -21.012 -21.261 19.855 1.00 96.12 190 SER A C 1
ATOM 1531 O O . SER A 1 190 ? -19.909 -21.791 19.973 1.00 96.12 190 SER A O 1
ATOM 1533 N N . VAL A 1 191 ? -22.102 -21.734 20.447 1.00 94.94 191 VAL A N 1
ATOM 1534 C CA . VAL A 1 191 ? -22.097 -22.903 21.336 1.00 94.94 191 VAL A CA 1
ATOM 1535 C C . VAL A 1 191 ? -23.428 -23.641 21.190 1.00 94.94 191 VAL A C 1
ATOM 1537 O O . VAL A 1 191 ? -24.444 -22.975 20.975 1.00 94.94 191 VAL A O 1
ATOM 1540 N N . PRO A 1 192 ? -23.464 -24.983 21.259 1.00 94.44 192 PRO A N 1
ATOM 1541 C CA . PRO A 1 192 ? -24.730 -25.701 21.351 1.00 94.44 192 PRO A CA 1
ATOM 1542 C C . PRO A 1 192 ? -25.458 -25.317 22.651 1.00 94.44 192 PRO A C 1
ATOM 1544 O O . PRO A 1 192 ? -24.864 -25.327 23.732 1.00 94.44 192 PRO A O 1
ATOM 1547 N N . ARG A 1 193 ? -26.723 -24.893 22.530 1.00 91.56 193 ARG A N 1
ATOM 1548 C CA . ARG A 1 193 ? -27.589 -24.475 23.647 1.00 91.56 193 ARG A CA 1
ATOM 1549 C C . ARG A 1 193 ? -29.061 -24.830 23.362 1.00 91.56 193 ARG A C 1
ATOM 1551 O O . ARG A 1 193 ? -29.492 -24.581 22.235 1.00 91.56 193 ARG A O 1
ATOM 1558 N N . PRO A 1 194 ? -29.848 -25.283 24.360 1.00 90.06 194 PRO A N 1
ATOM 1559 C CA . PRO A 1 194 ? -29.490 -25.367 25.780 1.00 90.06 194 PRO A CA 1
ATOM 1560 C C . PRO A 1 194 ? -28.607 -26.567 26.150 1.00 90.06 194 PRO A C 1
ATOM 1562 O O . PRO A 1 194 ? -27.924 -26.506 27.173 1.00 90.06 194 PRO A O 1
ATOM 1565 N N . THR A 1 195 ? -28.572 -27.625 25.338 1.00 90.12 195 THR A N 1
ATOM 1566 C CA . THR A 1 195 ? -27.826 -28.855 25.642 1.00 90.12 195 THR A CA 1
ATOM 1567 C C . THR A 1 195 ? -26.734 -29.134 24.617 1.00 90.12 195 THR A C 1
ATOM 1569 O O . THR A 1 195 ? -26.639 -28.486 23.578 1.00 90.12 195 THR A O 1
ATOM 1572 N N . ALA A 1 196 ? -25.876 -30.116 24.912 1.00 89.94 196 ALA A N 1
ATOM 1573 C CA . ALA A 1 196 ? -24.780 -30.508 24.024 1.00 89.94 196 ALA A CA 1
ATOM 1574 C C . ALA A 1 196 ? -25.262 -31.083 22.677 1.00 89.94 196 ALA A C 1
ATOM 1576 O O . ALA A 1 196 ? -24.502 -31.071 21.712 1.00 89.94 196 ALA A O 1
ATOM 1577 N N . ASN A 1 197 ? -26.511 -31.558 22.613 1.00 90.31 197 ASN A N 1
ATOM 1578 C CA . ASN A 1 197 ? -27.121 -32.096 21.396 1.00 90.31 197 ASN A CA 1
ATOM 1579 C C . ASN A 1 197 ? -27.853 -31.026 20.570 1.00 90.31 197 ASN A C 1
ATOM 1581 O O . ASN A 1 197 ? -28.296 -31.312 19.458 1.00 90.31 197 ASN A O 1
ATOM 1585 N N . SER A 1 198 ? -27.997 -29.808 21.096 1.00 93.56 198 SER A N 1
ATOM 1586 C CA . SER A 1 198 ? -28.635 -28.699 20.393 1.00 93.56 198 SER A CA 1
ATOM 1587 C C . SER A 1 198 ? -27.798 -28.217 19.208 1.00 93.56 198 SER A C 1
ATOM 1589 O O . SER A 1 198 ? -26.578 -28.401 19.158 1.00 93.56 198 SER A O 1
ATOM 1591 N N . ARG A 1 199 ? -28.428 -27.510 18.262 1.00 91.81 199 ARG A N 1
ATOM 1592 C CA . ARG A 1 199 ? -27.674 -26.811 17.215 1.00 91.81 199 ARG A CA 1
ATOM 1593 C C . ARG A 1 199 ? -26.766 -25.748 17.826 1.00 91.81 199 ARG A C 1
ATOM 1595 O O . ARG A 1 199 ? -27.100 -25.098 18.816 1.00 91.81 199 ARG A O 1
ATOM 1602 N N . VAL A 1 200 ? -25.615 -25.547 17.190 1.00 94.12 200 VAL A N 1
ATOM 1603 C CA . VAL A 1 200 ? -24.694 -24.462 17.533 1.00 94.12 200 VAL A CA 1
ATOM 1604 C C . VAL A 1 200 ? -25.385 -23.129 17.250 1.00 94.12 200 VAL A C 1
ATOM 1606 O O . VAL A 1 200 ? -25.723 -22.830 16.106 1.00 94.12 200 VAL A O 1
ATOM 1609 N N . VAL A 1 201 ? -25.583 -22.328 18.293 1.00 93.94 201 VAL A N 1
ATOM 1610 C CA . VAL A 1 201 ? -26.319 -21.061 18.228 1.00 93.94 201 VAL A CA 1
ATOM 1611 C C . VAL A 1 201 ? -25.413 -19.881 18.597 1.00 93.94 201 VAL A C 1
ATOM 1613 O O . VAL A 1 201 ? -24.559 -20.014 19.483 1.00 93.94 201 VAL A O 1
ATOM 1616 N N . PRO A 1 202 ? -25.564 -18.724 17.924 1.00 96.06 202 PRO A N 1
ATOM 1617 C CA . PRO A 1 202 ? -24.728 -17.559 18.163 1.00 96.06 202 PRO A CA 1
ATOM 1618 C C . PRO A 1 202 ? -25.108 -16.866 19.472 1.00 96.06 202 PRO A C 1
ATOM 1620 O O . PRO A 1 202 ? -26.284 -16.699 19.806 1.00 96.06 202 PRO A O 1
ATOM 1623 N N . GLN A 1 203 ? -24.086 -16.407 20.178 1.00 95.75 203 GLN A N 1
ATOM 1624 C CA . GLN A 1 203 ? -24.181 -15.693 21.441 1.00 95.75 203 GLN A CA 1
ATOM 1625 C C . GLN A 1 203 ? -23.372 -14.403 21.344 1.00 95.75 203 GLN A C 1
ATOM 1627 O O . GLN A 1 203 ? -22.315 -14.346 20.700 1.00 95.75 203 GLN A O 1
ATOM 1632 N N . ARG A 1 204 ? -23.860 -13.350 21.994 1.00 96.50 204 ARG A N 1
ATOM 1633 C CA . ARG A 1 204 ? -23.170 -12.063 22.035 1.00 96.50 204 ARG A CA 1
ATOM 1634 C C . ARG A 1 204 ? -23.231 -11.479 23.435 1.00 96.50 204 ARG A C 1
ATOM 1636 O O . ARG A 1 204 ? -24.299 -11.399 24.029 1.00 96.50 204 ARG A O 1
ATOM 1643 N N . LEU A 1 205 ? -22.098 -10.983 23.914 1.00 96.56 205 LEU A N 1
ATOM 1644 C CA . LEU A 1 205 ? -22.005 -10.170 25.119 1.00 96.56 205 LEU A CA 1
ATOM 1645 C C . LEU A 1 205 ? -21.341 -8.842 24.770 1.00 96.56 205 LEU A C 1
ATOM 1647 O O . LEU A 1 205 ? -20.282 -8.805 24.145 1.00 96.56 205 LEU A O 1
ATOM 1651 N N . PHE A 1 206 ? -21.974 -7.749 25.163 1.00 96.19 206 PHE A N 1
ATOM 1652 C CA . PHE A 1 206 ? -21.407 -6.414 25.118 1.00 96.19 206 PHE A CA 1
ATOM 1653 C C . PHE A 1 206 ? -21.025 -5.993 26.534 1.00 96.19 206 PHE A C 1
ATOM 1655 O O . PHE A 1 206 ? -21.856 -6.066 27.437 1.00 96.19 206 PHE A O 1
ATOM 1662 N N . ALA A 1 207 ? -19.784 -5.552 26.718 1.00 95.44 207 ALA A N 1
ATOM 1663 C CA . ALA A 1 207 ? -19.287 -5.007 27.973 1.00 95.44 207 ALA A CA 1
ATOM 1664 C C . ALA A 1 207 ? -18.802 -3.573 27.756 1.00 95.44 207 ALA A C 1
ATOM 1666 O O . ALA A 1 207 ? -18.054 -3.304 26.817 1.00 95.44 207 ALA A O 1
ATOM 1667 N N . SER A 1 208 ? -19.205 -2.663 28.633 1.00 94.50 208 SER A N 1
ATOM 1668 C CA . SER A 1 208 ? -18.733 -1.281 28.688 1.00 94.50 208 SER A CA 1
ATOM 1669 C C . SER A 1 208 ? -18.174 -1.028 30.078 1.00 94.50 208 SER A C 1
ATOM 1671 O O . SER A 1 208 ? -18.893 -1.212 31.053 1.00 94.50 208 SER A O 1
ATOM 1673 N N . ILE A 1 209 ? -16.911 -0.629 30.168 1.00 92.06 209 ILE A N 1
ATOM 1674 C CA . ILE A 1 209 ? -16.190 -0.419 31.425 1.00 92.06 209 ILE A CA 1
ATOM 1675 C C . ILE A 1 209 ? -15.728 1.038 31.474 1.00 92.06 209 ILE A C 1
ATOM 1677 O O . ILE A 1 209 ? -15.014 1.491 30.577 1.00 92.06 209 ILE A O 1
ATOM 1681 N N . GLU A 1 210 ? -16.140 1.752 32.511 1.00 92.94 210 GLU A N 1
ATOM 1682 C CA . GLU A 1 210 ? -15.734 3.115 32.864 1.00 92.94 210 GLU A CA 1
ATOM 1683 C C . GLU A 1 210 ? -15.001 3.101 34.212 1.00 92.94 210 GLU A C 1
ATOM 1685 O O . GLU A 1 210 ? -14.808 2.041 34.807 1.00 92.94 210 GLU A O 1
ATOM 1690 N N . GLN A 1 211 ? -14.557 4.268 34.685 1.00 88.25 211 GLN A N 1
ATOM 1691 C CA . GLN A 1 211 ? -13.814 4.379 35.943 1.00 88.25 211 GLN A CA 1
ATOM 1692 C C . GLN A 1 211 ? -14.659 3.971 37.163 1.00 88.25 211 GLN A C 1
ATOM 1694 O O . GLN A 1 211 ? -14.157 3.255 38.025 1.00 88.25 211 GLN A O 1
ATOM 1699 N N . ASP A 1 212 ? -15.943 4.349 37.175 1.00 92.69 212 ASP A N 1
ATOM 1700 C CA . ASP A 1 212 ? -16.857 4.134 38.308 1.00 92.69 212 ASP A CA 1
ATOM 1701 C C . ASP A 1 212 ? -18.072 3.245 37.969 1.00 92.69 212 ASP A C 1
ATOM 1703 O O . ASP A 1 212 ? -18.905 2.971 38.832 1.00 92.69 212 ASP A O 1
ATOM 1707 N N . GLU A 1 213 ? -18.204 2.774 36.723 1.00 94.00 213 GLU A N 1
ATOM 1708 C CA . GLU A 1 213 ? -19.342 1.955 36.285 1.00 94.00 213 GLU A CA 1
ATOM 1709 C C . GLU A 1 213 ? -18.909 0.855 35.302 1.00 94.00 213 GLU A C 1
ATOM 1711 O O . GLU A 1 213 ? -18.041 1.057 34.452 1.00 94.00 213 GLU A O 1
ATOM 1716 N N . PHE A 1 214 ? -19.562 -0.311 35.358 1.00 93.06 214 PHE A N 1
ATOM 1717 C CA . PHE A 1 214 ? -19.526 -1.290 34.273 1.00 93.06 214 PHE A CA 1
ATOM 1718 C C . PHE A 1 214 ? -20.944 -1.706 33.864 1.00 93.06 214 PHE A C 1
ATOM 1720 O O . PHE A 1 214 ? -21.815 -1.924 34.703 1.00 93.06 214 PHE A O 1
ATOM 1727 N N . ARG A 1 215 ? -21.176 -1.847 32.555 1.00 94.88 215 ARG A N 1
ATOM 1728 C CA . ARG A 1 215 ? -22.443 -2.308 31.968 1.00 94.88 215 ARG A CA 1
ATOM 1729 C C . ARG A 1 215 ? -22.210 -3.556 31.135 1.00 94.88 215 ARG A C 1
ATOM 1731 O O . ARG A 1 215 ? -21.308 -3.582 30.298 1.00 94.88 215 ARG A O 1
ATOM 1738 N N . LEU A 1 216 ? -23.052 -4.567 31.333 1.00 95.44 216 LEU A N 1
ATOM 1739 C CA . LEU A 1 216 ? -23.042 -5.818 30.577 1.00 95.44 216 LEU A CA 1
ATOM 1740 C C . LEU A 1 216 ? -24.414 -6.041 29.938 1.00 95.44 216 LEU A C 1
ATOM 1742 O O . LEU A 1 216 ? -25.423 -6.069 30.635 1.00 95.44 216 LEU A O 1
ATOM 1746 N N . CYS A 1 217 ? -24.444 -6.232 28.620 1.00 95.88 217 CYS A N 1
ATOM 1747 C CA . CYS A 1 217 ? -25.653 -6.561 27.866 1.00 95.88 217 CYS A CA 1
ATOM 1748 C C . CYS A 1 217 ? -25.420 -7.846 27.069 1.00 95.88 217 CYS A C 1
ATOM 1750 O O . CYS A 1 217 ? -24.589 -7.874 26.159 1.00 95.88 217 CYS A O 1
ATOM 1752 N N . GLY A 1 218 ? -26.146 -8.910 27.408 1.00 94.88 218 GLY A N 1
ATOM 1753 C CA . GLY A 1 218 ? -26.099 -10.185 26.696 1.00 94.88 218 GLY A CA 1
ATOM 1754 C C . GLY A 1 218 ? -27.283 -10.359 25.748 1.00 94.88 218 GLY A C 1
ATOM 1755 O O . GLY A 1 218 ? -28.396 -9.949 26.064 1.00 94.88 218 GLY A O 1
ATOM 1756 N N . ALA A 1 219 ? -27.043 -10.991 24.604 1.00 95.44 219 ALA A N 1
ATOM 1757 C CA . ALA A 1 219 ? -28.073 -11.531 23.728 1.00 95.44 219 ALA A CA 1
ATOM 1758 C C . ALA A 1 219 ? -27.776 -13.018 23.535 1.00 95.44 219 ALA A C 1
ATOM 1760 O O . ALA A 1 219 ? -26.731 -13.371 22.973 1.00 95.44 219 ALA A O 1
ATOM 1761 N N . PHE A 1 220 ? -28.678 -13.862 24.037 1.00 93.88 220 PHE A N 1
ATOM 1762 C CA . PHE A 1 220 ? -28.494 -15.304 24.047 1.00 93.88 220 PHE A CA 1
ATOM 1763 C C . PHE A 1 220 ? -29.586 -16.007 23.256 1.00 93.88 220 PHE A C 1
ATOM 1765 O O . PHE A 1 220 ? -30.767 -15.712 23.429 1.00 93.88 220 PHE A O 1
ATOM 1772 N N . THR A 1 221 ? -29.170 -16.925 22.392 1.00 93.69 221 THR A N 1
ATOM 1773 C CA . THR A 1 221 ? -30.070 -17.711 21.542 1.00 93.69 221 THR A CA 1
ATOM 1774 C C . THR A 1 221 ? -30.079 -19.154 22.026 1.00 93.69 221 THR A C 1
ATOM 1776 O O . THR A 1 221 ? -29.032 -19.675 22.414 1.00 93.69 221 THR A O 1
ATOM 1779 N N . GLU A 1 222 ? -31.236 -19.806 21.979 1.00 93.12 222 GLU A N 1
ATOM 1780 C CA . GLU A 1 222 ? -31.410 -21.214 22.344 1.00 93.12 222 GLU A CA 1
ATOM 1781 C C . GLU A 1 222 ? -32.121 -21.954 21.213 1.00 93.12 222 GLU A C 1
ATOM 1783 O O . GLU A 1 222 ? -32.991 -21.391 20.543 1.00 93.12 222 GLU A O 1
ATOM 1788 N N . ASP A 1 223 ? -31.729 -23.204 20.971 1.00 88.56 223 ASP A N 1
ATOM 1789 C CA . ASP A 1 223 ? -32.430 -24.074 20.036 1.00 88.56 223 ASP A CA 1
ATOM 1790 C C . ASP A 1 223 ? -33.728 -24.575 20.676 1.00 88.56 223 ASP A C 1
ATOM 1792 O O . ASP A 1 223 ? -33.713 -25.242 21.708 1.00 88.56 223 ASP A O 1
ATOM 1796 N N . THR A 1 224 ? -34.859 -24.265 20.050 1.00 86.25 224 THR A N 1
ATOM 1797 C CA . THR A 1 224 ? -36.185 -24.687 20.518 1.00 86.25 224 THR A CA 1
ATOM 1798 C C . THR A 1 224 ? -36.591 -26.073 20.017 1.00 86.25 224 THR A C 1
ATOM 1800 O O . THR A 1 224 ? -37.632 -26.579 20.427 1.00 86.25 224 THR A O 1
ATOM 1803 N N . VAL A 1 225 ? -35.808 -26.683 19.118 1.00 79.81 225 VAL A N 1
ATOM 1804 C CA . VAL A 1 225 ? -36.150 -27.958 18.463 1.00 79.81 225 VAL A CA 1
ATOM 1805 C C . VAL A 1 225 ? -35.451 -29.151 19.119 1.00 79.81 225 VAL A C 1
ATOM 1807 O O . VAL A 1 225 ? -36.036 -30.227 19.200 1.00 79.81 225 VAL A O 1
ATOM 1810 N N . TYR A 1 226 ? -34.222 -28.963 19.603 1.00 65.25 226 TYR A N 1
ATOM 1811 C CA . TYR A 1 226 ? -33.401 -30.007 20.222 1.00 65.25 226 TYR A CA 1
ATOM 1812 C C . TYR A 1 226 ? -33.015 -29.577 21.641 1.00 65.25 226 TYR A C 1
ATOM 1814 O O . TYR A 1 226 ? -31.948 -28.992 21.847 1.00 65.25 226 TYR A O 1
ATOM 1822 N N . THR A 1 227 ? -33.913 -29.825 22.598 1.00 61.00 227 THR A N 1
ATOM 1823 C CA . THR A 1 227 ? -33.669 -29.647 24.040 1.00 61.00 227 THR A CA 1
ATOM 1824 C C . THR A 1 227 ? -33.072 -30.907 24.636 1.00 61.00 227 THR A C 1
ATOM 1826 O O . THR A 1 227 ? -33.729 -31.966 24.526 1.00 61.00 227 THR A O 1
#

pLDDT: mean 78.32, std 12.12, range [53.06, 96.56]

Sequence (227 aa):
MTEDMLDEYTRYLSSLDDGDSRTRAQLDVLCSDMQAFKAANPKCCLEDFIRWHSPKDWIEEEECLSERMQLPDNTWVKDDYVEALKLIKSTELLFVQYSSLLNKLTIGESDDSLVEAPNPEELYKFIIALIEDATSKRDEDRIVISRGVPIFGASNGTLGNAVRRMLERQDVKNGLLPSPSRKQYTIRWSVPRPTANSRVVPQRLFASIEQDEFRLCGAFTEDTVYT

Foldseek 3Di:
DDPVVVVVLVVVLVPDPDPVVSLVSVVVVVVVLVVVVCVVPVPDDVLNVCCVVPVVQQDPVVRHGDPVCPDPPHSVNVDDPVVVVVVVVVVVVLVVQLVVQCVQLADDPPDAPPADGADPVVSNVQSVVVSVQVVVCVPDPDPDPDPDRDQPPAQNDNRNLSVCVSVDPDDDPRSGDPDDFKDKDKDKDWAAPPDNPHDTHIKIWIWIDGPPDIDIDIDDDHHPPGD

Organism: Strongylus vulgaris (NCBI:txid40348)

Radius of gyration: 31.15 Å; chains: 1; bounding box: 66×57×81 Å